Protein AF-A0A358C5H2-F1 (afdb_monomer)

pLDDT: mean 78.94, std 11.17, range [38.03, 95.69]

Sequence (199 aa):
MYPPLIETVPMDTVDSPLSRYRITLYLQPRVDGHVIVPTLRLPWYDAARGQPASVAIPGKALDVFDPRWRLARQVAAAGVAAVLLIAAGWMLRRMVRWRLARRRGRRAIRAATDTRELAHAVRRFSLTGQPEAPSLGAWQRRMQLETGRCVDEKLVAALEAQCYGQASSDDADTRAAWVLALSRARPTSINLKQRSVRS

Foldseek 3Di:
DDDWDKDWDDDPDPPDPDTDIDTDDDDDDPDWDKDKFQWDKDWDQDPVVRGIDIDTHHIDIDGDDDVVVVVVVVVVVVVVVVVVVVVVVVVVVLVVLLVVLLVVLLVQLVPQPDLVSNQQSLQCRDSVRDHGAPGLVSSQVRLCQFQVDGQDPVLSVVSVCVVVVNDDDDPVVSSVSVSVSSVVGDGDPPPVVPPPPDD

Solvent-accessible surface area (backbone atoms only — not comparable to full-atom values): 11984 Å² total; per-residue (Å²): 134,63,77,69,47,76,42,82,46,83,63,100,50,95,84,58,94,69,86,45,74,48,78,47,77,69,80,82,82,90,63,71,43,80,44,72,44,71,62,44,74,50,75,47,77,36,78,92,74,75,42,82,44,73,48,77,47,78,47,51,82,41,84,46,75,61,67,64,63,55,50,51,52,52,53,51,51,51,50,53,51,51,52,50,51,53,52,49,51,50,52,48,52,54,51,50,51,32,52,48,34,50,53,52,36,52,49,46,43,68,65,34,87,47,68,62,47,33,52,52,32,53,20,49,49,40,67,86,71,57,77,64,36,96,38,66,71,55,31,42,57,48,43,25,72,48,30,73,44,76,68,60,63,70,63,52,51,52,53,51,34,39,64,70,69,74,45,92,71,68,66,67,60,56,46,51,51,52,53,52,57,60,66,70,64,49,68,51,75,77,64,80,78,72,73,80,82,79,128

Structure (mmCIF, N/CA/C/O backbone):
data_AF-A0A358C5H2-F1
#
_entry.id   AF-A0A358C5H2-F1
#
loop_
_atom_site.group_PDB
_atom_site.id
_atom_site.type_symbol
_atom_site.label_atom_id
_atom_site.label_alt_id
_atom_site.label_comp_id
_atom_site.label_asym_id
_atom_site.label_entity_id
_atom_site.label_seq_id
_atom_site.pdbx_PDB_ins_code
_atom_site.Cartn_x
_atom_site.Cartn_y
_atom_site.Cartn_z
_atom_site.occupancy
_atom_site.B_iso_or_equiv
_atom_site.auth_seq_id
_atom_site.auth_comp_id
_atom_site.auth_asym_id
_atom_site.auth_atom_id
_atom_site.pdbx_PDB_model_num
ATOM 1 N N . MET A 1 1 ? 23.044 4.855 -47.763 1.00 57.28 1 MET A N 1
ATOM 2 C CA . MET A 1 1 ? 24.298 4.313 -47.201 1.00 57.28 1 MET A CA 1
ATOM 3 C C . MET A 1 1 ? 25.356 5.372 -47.438 1.00 57.28 1 MET A C 1
ATOM 5 O O . MET A 1 1 ? 25.462 5.825 -48.569 1.00 57.28 1 MET A O 1
ATOM 9 N N . TYR A 1 2 ? 26.015 5.861 -46.391 1.00 66.31 2 TYR A N 1
ATOM 10 C CA . TYR A 1 2 ? 27.073 6.861 -46.558 1.00 66.31 2 TYR A CA 1
ATOM 11 C C . TYR A 1 2 ? 28.342 6.173 -47.080 1.00 66.31 2 TYR A C 1
ATOM 13 O O . TYR A 1 2 ? 28.578 5.019 -46.706 1.00 66.31 2 TYR A O 1
ATOM 21 N N . PRO A 1 3 ? 29.131 6.827 -47.950 1.00 75.06 3 PRO A N 1
ATOM 22 C CA . PRO A 1 3 ? 30.380 6.250 -48.426 1.00 75.06 3 PRO A CA 1
ATOM 23 C C . PRO A 1 3 ? 31.339 5.999 -47.247 1.00 75.06 3 PRO A C 1
ATOM 25 O O . PRO A 1 3 ? 31.348 6.783 -46.292 1.00 75.06 3 PRO A O 1
ATOM 28 N N . PRO A 1 4 ? 32.123 4.906 -47.280 1.00 79.31 4 PRO A N 1
ATOM 29 C CA . PRO A 1 4 ? 33.157 4.657 -46.284 1.00 79.31 4 PRO A CA 1
ATOM 30 C C . PRO A 1 4 ? 34.225 5.750 -46.357 1.00 79.31 4 PRO A C 1
ATOM 32 O O . PRO A 1 4 ? 34.680 6.103 -47.444 1.00 79.31 4 PRO A O 1
ATOM 35 N N . LEU A 1 5 ? 34.658 6.251 -45.203 1.00 83.06 5 LEU A N 1
ATOM 36 C CA . LEU A 1 5 ? 35.828 7.122 -45.119 1.00 83.06 5 LEU A CA 1
ATOM 37 C C . LEU A 1 5 ? 37.069 6.248 -44.924 1.00 83.06 5 LEU A C 1
ATOM 39 O O . LEU A 1 5 ? 37.125 5.465 -43.975 1.00 83.06 5 LEU A O 1
ATOM 43 N N . ILE A 1 6 ? 38.040 6.372 -45.826 1.00 81.88 6 ILE A N 1
ATOM 44 C CA . ILE A 1 6 ? 39.305 5.634 -45.786 1.00 81.88 6 ILE A CA 1
ATOM 45 C C . ILE A 1 6 ? 40.428 6.643 -45.586 1.00 81.88 6 ILE A C 1
ATOM 47 O O . ILE A 1 6 ? 40.602 7.547 -46.398 1.00 81.88 6 ILE A O 1
ATOM 51 N N . GLU A 1 7 ? 41.197 6.471 -44.520 1.00 85.38 7 GLU A N 1
ATOM 52 C CA . GLU A 1 7 ? 42.320 7.343 -44.186 1.00 85.38 7 GLU A CA 1
ATOM 53 C C . GLU A 1 7 ? 43.587 6.514 -44.007 1.00 85.38 7 GLU A C 1
ATOM 55 O O . GLU A 1 7 ? 43.570 5.439 -43.402 1.00 85.38 7 GLU A O 1
ATOM 60 N N . THR A 1 8 ? 44.704 7.029 -44.507 1.00 83.31 8 THR A N 1
ATOM 61 C CA . THR A 1 8 ? 46.035 6.500 -44.210 1.00 83.31 8 THR A CA 1
ATOM 62 C C . THR A 1 8 ? 46.464 6.981 -42.832 1.00 83.31 8 THR A C 1
ATOM 64 O O . THR A 1 8 ? 46.518 8.184 -42.581 1.00 83.31 8 THR A O 1
ATOM 67 N N . VAL A 1 9 ? 46.778 6.049 -41.939 1.00 83.06 9 VAL A N 1
ATOM 68 C CA . VAL A 1 9 ? 47.305 6.355 -40.609 1.00 83.06 9 VAL A CA 1
ATOM 69 C C . VAL A 1 9 ? 48.827 6.225 -40.671 1.00 83.06 9 VAL A C 1
ATOM 71 O O . VAL A 1 9 ? 49.306 5.164 -41.081 1.00 83.06 9 VAL A O 1
ATOM 74 N N . PRO A 1 10 ? 49.594 7.258 -40.280 1.00 77.25 10 PRO A N 1
ATOM 75 C CA . PRO A 1 10 ? 51.047 7.157 -40.244 1.00 77.25 10 PRO A CA 1
ATOM 76 C C . PRO A 1 10 ? 51.470 6.030 -39.292 1.00 77.25 10 PRO A C 1
ATOM 78 O O . PRO A 1 10 ? 50.859 5.814 -38.243 1.00 77.25 10 PRO A O 1
ATOM 81 N N . MET A 1 11 ? 52.491 5.271 -39.686 1.00 73.00 11 MET A N 1
ATOM 82 C CA . MET A 1 11 ? 53.123 4.292 -38.805 1.00 73.00 11 MET A C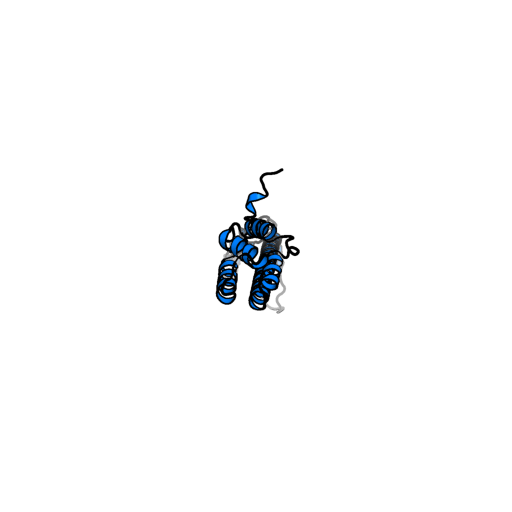A 1
ATOM 83 C C . MET A 1 11 ? 53.956 5.031 -37.753 1.00 73.00 11 MET A C 1
ATOM 85 O O . MET A 1 11 ? 54.572 6.048 -38.056 1.00 73.00 11 MET A O 1
ATOM 89 N N . ASP A 1 12 ? 54.020 4.492 -36.534 1.00 73.69 12 ASP A N 1
ATOM 90 C CA . ASP A 1 12 ? 54.846 5.049 -35.450 1.00 73.69 12 ASP A CA 1
ATOM 91 C C . ASP A 1 12 ? 56.361 4.978 -35.767 1.00 73.69 12 ASP A C 1
ATOM 93 O O . ASP A 1 12 ? 57.179 5.588 -35.085 1.00 73.69 12 ASP A O 1
ATOM 97 N N . THR A 1 13 ? 56.744 4.234 -36.811 1.00 67.12 13 THR A N 1
ATOM 98 C CA . THR A 1 13 ? 58.118 4.037 -37.298 1.00 67.12 13 THR A CA 1
ATOM 99 C C . THR A 1 13 ? 58.217 4.468 -38.762 1.00 67.12 13 THR A C 1
ATOM 101 O O . THR A 1 13 ? 57.456 3.981 -39.598 1.00 67.12 13 THR A O 1
ATOM 104 N N . VAL A 1 14 ? 59.164 5.362 -39.069 1.00 62.88 14 VAL A N 1
ATOM 105 C CA . VAL A 1 14 ? 59.321 6.010 -40.389 1.00 62.88 14 VAL A CA 1
ATOM 106 C C . VAL A 1 14 ? 59.714 5.019 -41.498 1.00 62.88 14 VAL A C 1
ATOM 108 O O . VAL A 1 14 ? 59.335 5.220 -42.647 1.00 62.88 14 VAL A O 1
ATOM 111 N N . ASP A 1 15 ? 60.363 3.905 -41.144 1.00 63.78 15 ASP A N 1
ATOM 112 C CA . ASP A 1 15 ? 60.913 2.930 -42.101 1.00 63.78 15 ASP A CA 1
ATOM 113 C C . ASP A 1 15 ? 60.096 1.627 -42.221 1.00 63.78 15 ASP A C 1
ATOM 115 O O . ASP A 1 15 ? 60.579 0.616 -42.732 1.00 63.78 15 ASP A O 1
ATOM 119 N N . SER A 1 16 ? 58.853 1.604 -41.729 1.00 60.00 16 SER A N 1
ATOM 120 C CA . SER A 1 16 ? 58.005 0.411 -41.839 1.00 60.00 16 SER A CA 1
ATOM 121 C C . SER A 1 16 ? 57.442 0.268 -43.263 1.00 60.00 16 SER A C 1
ATOM 123 O O . SER A 1 16 ? 56.739 1.169 -43.722 1.00 60.00 16 SER A O 1
ATOM 125 N N . PRO A 1 17 ? 57.636 -0.874 -43.955 1.00 68.00 17 PRO A N 1
ATOM 126 C CA . PRO A 1 17 ? 57.044 -1.120 -45.275 1.00 68.00 17 PRO A CA 1
ATOM 127 C C . PRO A 1 17 ? 55.525 -1.376 -45.215 1.00 68.00 17 PRO A C 1
ATOM 129 O O . PRO A 1 17 ? 54.893 -1.643 -46.237 1.00 68.00 17 PRO A O 1
ATOM 132 N N . LEU A 1 18 ? 54.925 -1.346 -44.021 1.00 71.25 18 LEU A N 1
ATOM 133 C CA . LEU A 1 18 ? 53.510 -1.622 -43.809 1.00 71.25 18 LEU A CA 1
ATOM 134 C C . LEU A 1 18 ? 52.681 -0.341 -43.921 1.00 71.25 18 LEU A C 1
ATOM 136 O O . LEU A 1 18 ? 52.957 0.663 -43.273 1.00 71.25 18 LEU A O 1
ATOM 140 N N . SER A 1 19 ? 51.600 -0.404 -44.696 1.00 72.06 19 SER A N 1
ATOM 141 C CA . SER A 1 19 ? 50.590 0.657 -44.745 1.00 72.06 19 SER A CA 1
ATOM 142 C C . SER A 1 19 ? 49.460 0.360 -43.761 1.00 72.06 19 SER A C 1
ATOM 144 O O . SER A 1 19 ? 48.923 -0.749 -43.736 1.00 72.06 19 SER A O 1
ATOM 146 N N . ARG A 1 20 ? 49.071 1.351 -42.953 1.00 79.06 20 ARG A N 1
ATOM 147 C CA . ARG A 1 20 ? 47.938 1.251 -42.024 1.00 79.06 20 ARG A CA 1
ATOM 148 C C . ARG A 1 20 ? 46.790 2.117 -42.532 1.00 79.06 20 ARG A C 1
ATOM 150 O O . ARG A 1 20 ? 46.953 3.316 -42.734 1.00 79.06 20 ARG A O 1
ATOM 157 N N . TYR A 1 21 ? 45.617 1.511 -42.693 1.00 79.44 21 TYR A N 1
ATOM 158 C CA . TYR A 1 21 ? 44.400 2.203 -43.120 1.00 79.44 21 TYR A CA 1
ATOM 159 C C . TYR A 1 21 ? 43.348 2.170 -42.012 1.00 79.44 21 TYR A C 1
ATOM 161 O O . TYR A 1 21 ? 43.113 1.126 -41.401 1.00 79.44 21 TYR A O 1
ATOM 169 N N . ARG A 1 22 ? 42.690 3.307 -41.772 1.00 81.94 22 ARG A N 1
ATOM 170 C CA . ARG A 1 22 ? 41.491 3.415 -40.937 1.00 81.94 22 ARG A CA 1
ATOM 171 C C . ARG A 1 22 ? 40.277 3.526 -41.846 1.00 81.94 22 ARG A C 1
ATOM 173 O O . ARG A 1 22 ? 40.178 4.463 -42.631 1.00 81.94 22 ARG A O 1
ATOM 180 N N . ILE A 1 23 ? 39.357 2.573 -41.724 1.00 79.62 23 ILE A N 1
ATOM 181 C CA . ILE A 1 23 ? 38.104 2.550 -42.484 1.00 79.62 23 ILE A CA 1
ATOM 182 C C . ILE A 1 23 ? 36.962 2.858 -41.520 1.00 79.62 23 ILE A C 1
ATOM 184 O O . ILE A 1 23 ? 36.699 2.085 -40.599 1.00 79.62 23 ILE A O 1
ATOM 188 N N . THR A 1 24 ? 36.283 3.982 -41.734 1.00 82.50 24 THR A N 1
ATOM 189 C CA . THR A 1 24 ? 35.133 4.408 -40.931 1.00 82.50 24 THR A CA 1
ATOM 190 C C . THR A 1 24 ? 33.849 4.212 -41.727 1.00 82.50 24 THR A C 1
ATOM 192 O O . THR A 1 24 ? 33.675 4.778 -42.807 1.00 82.50 24 THR A O 1
ATOM 195 N N . LEU A 1 25 ? 32.934 3.412 -41.178 1.00 78.62 25 LEU A N 1
ATOM 196 C CA . LEU A 1 25 ? 31.597 3.190 -41.725 1.00 78.62 25 LEU A CA 1
ATOM 197 C C . LEU A 1 25 ? 30.572 3.959 -40.897 1.00 78.62 25 LEU A C 1
ATOM 199 O O . LEU A 1 25 ? 30.413 3.702 -39.705 1.00 78.62 25 LEU A O 1
ATOM 203 N N . TYR A 1 26 ? 29.852 4.878 -41.534 1.00 76.31 26 TYR A N 1
ATOM 204 C CA . TYR A 1 26 ? 28.794 5.632 -40.871 1.00 76.31 26 TYR A CA 1
ATOM 205 C C . TYR A 1 26 ? 27.472 4.871 -40.940 1.00 76.31 26 TYR A C 1
ATOM 207 O O . TYR A 1 26 ? 26.922 4.627 -42.018 1.00 76.31 26 TYR A O 1
ATOM 215 N N . LEU A 1 27 ? 26.942 4.533 -39.767 1.00 73.44 27 LEU A N 1
ATOM 216 C CA . LEU A 1 27 ? 25.642 3.902 -39.602 1.00 73.44 27 LEU A CA 1
ATOM 217 C C . LEU A 1 27 ? 24.742 4.826 -38.777 1.00 73.44 27 LEU A C 1
ATOM 219 O O . LEU A 1 27 ? 25.083 5.182 -37.653 1.00 73.44 27 LEU A O 1
ATOM 223 N N . GLN A 1 28 ? 23.578 5.182 -39.323 1.00 73.25 28 GLN A N 1
ATOM 224 C CA . GLN A 1 28 ? 22.540 5.917 -38.601 1.00 73.25 28 GLN A CA 1
ATOM 225 C C . GLN A 1 28 ? 21.281 5.045 -38.517 1.00 73.25 28 GLN A C 1
ATOM 227 O O . GLN A 1 28 ? 20.414 5.123 -39.395 1.00 73.25 28 GLN A O 1
ATOM 232 N N . PRO A 1 29 ? 21.190 4.160 -37.512 1.00 69.56 29 PRO A N 1
ATOM 233 C CA . PRO A 1 29 ? 20.013 3.326 -37.337 1.00 69.56 29 PRO A CA 1
ATOM 234 C C . PRO A 1 29 ? 18.825 4.215 -36.946 1.00 69.56 29 PRO A C 1
ATOM 236 O O . PRO A 1 29 ? 18.924 5.044 -36.045 1.00 69.56 29 PRO A O 1
ATOM 239 N N . ARG A 1 30 ? 17.711 4.087 -37.674 1.00 68.88 30 ARG A N 1
ATOM 240 C CA . ARG A 1 30 ? 16.488 4.882 -37.449 1.00 68.88 30 ARG A CA 1
ATOM 241 C C . ARG A 1 30 ? 15.466 4.184 -36.553 1.00 68.88 30 ARG A C 1
ATOM 243 O O . ARG A 1 30 ? 14.496 4.812 -36.148 1.00 68.88 30 ARG A O 1
ATOM 250 N N . VAL A 1 31 ? 15.662 2.894 -36.297 1.00 66.81 31 VAL A N 1
ATOM 251 C CA . VAL A 1 31 ? 14.747 2.033 -35.548 1.00 66.81 31 VAL A CA 1
ATOM 252 C C . VAL A 1 31 ? 15.580 1.127 -34.649 1.00 66.81 31 VAL A C 1
ATOM 254 O O . VAL A 1 31 ? 16.686 0.733 -35.030 1.00 66.81 31 VAL A O 1
ATOM 257 N N . ASP A 1 32 ? 15.042 0.816 -33.474 1.00 67.69 32 ASP A N 1
ATOM 258 C CA . ASP A 1 32 ? 15.601 -0.175 -32.560 1.00 67.69 32 ASP A CA 1
ATOM 259 C C . ASP A 1 32 ? 15.692 -1.544 -33.233 1.00 67.69 32 ASP A C 1
ATOM 261 O O . ASP A 1 32 ? 14.781 -1.962 -33.953 1.00 67.69 32 ASP A O 1
ATOM 265 N N . GLY A 1 33 ? 16.783 -2.262 -32.977 1.00 72.06 33 GLY A N 1
ATOM 266 C CA . GLY A 1 33 ? 16.937 -3.618 -33.483 1.00 72.06 33 GLY A CA 1
ATOM 267 C C . GLY A 1 33 ? 18.376 -4.049 -33.707 1.00 72.06 33 GLY A C 1
ATOM 268 O O . GLY A 1 33 ? 19.340 -3.334 -33.421 1.00 72.06 33 GLY A O 1
ATOM 269 N N . HIS A 1 34 ? 18.495 -5.261 -34.236 1.00 76.56 34 HIS A N 1
ATOM 270 C CA . HIS A 1 34 ? 19.769 -5.858 -34.597 1.00 76.56 34 HIS A CA 1
ATOM 271 C C . HIS A 1 34 ? 20.225 -5.302 -35.940 1.00 76.56 34 HIS A C 1
ATOM 273 O O . HIS A 1 34 ? 19.599 -5.549 -36.973 1.00 76.56 34 HIS A O 1
ATOM 279 N N . VAL A 1 35 ? 21.335 -4.569 -35.936 1.00 77.88 35 VAL A N 1
ATOM 280 C CA . VAL A 1 35 ? 21.988 -4.148 -37.171 1.00 77.88 35 VAL A CA 1
ATOM 281 C C . VAL A 1 35 ? 23.156 -5.072 -37.450 1.00 77.88 35 VAL A C 1
ATOM 283 O O . VAL A 1 35 ? 24.106 -5.166 -36.675 1.00 77.88 35 VAL A O 1
ATOM 286 N N . ILE A 1 36 ? 23.092 -5.750 -38.590 1.00 76.44 36 ILE A N 1
ATOM 287 C CA . ILE A 1 36 ? 24.180 -6.591 -39.071 1.00 76.44 36 ILE A CA 1
ATOM 288 C C . ILE A 1 36 ? 25.128 -5.699 -39.868 1.00 76.44 36 ILE A C 1
ATOM 290 O O . ILE A 1 36 ? 24.776 -5.202 -40.939 1.00 76.44 36 ILE A O 1
ATOM 294 N N . VAL A 1 37 ? 26.339 -5.497 -39.351 1.00 78.88 37 VAL A N 1
ATOM 295 C CA . VAL A 1 37 ? 27.422 -4.914 -40.145 1.00 78.88 37 VAL A CA 1
ATOM 296 C C . VAL A 1 37 ? 27.832 -5.966 -41.175 1.00 78.88 37 VAL A C 1
ATOM 298 O O . VAL A 1 37 ? 28.159 -7.085 -40.773 1.00 78.88 37 VAL A O 1
ATOM 301 N N . PRO A 1 38 ? 27.792 -5.666 -42.485 1.00 77.56 38 PRO A N 1
ATOM 302 C CA . PRO A 1 38 ? 28.137 -6.646 -43.503 1.00 77.56 38 PRO A CA 1
ATOM 303 C C . PRO A 1 38 ? 29.617 -7.025 -43.413 1.00 77.56 38 PRO A C 1
ATOM 305 O O . PRO A 1 38 ? 30.462 -6.222 -43.018 1.00 77.56 38 PRO A O 1
ATOM 308 N N . THR A 1 39 ? 29.931 -8.255 -43.816 1.00 83.62 39 THR A N 1
ATOM 309 C CA . THR A 1 39 ? 31.317 -8.715 -43.969 1.00 83.62 39 THR A CA 1
ATOM 310 C C . THR A 1 39 ? 32.018 -7.857 -45.018 1.00 83.62 39 THR A C 1
ATOM 312 O O . THR A 1 39 ? 31.559 -7.775 -46.159 1.00 83.62 39 THR A O 1
ATOM 315 N N . LEU A 1 40 ? 33.129 -7.224 -44.645 1.00 81.19 40 LEU A N 1
ATOM 316 C CA . LEU A 1 40 ? 33.904 -6.377 -45.548 1.00 81.19 40 LEU A CA 1
ATOM 317 C C . LEU A 1 40 ? 34.928 -7.226 -46.287 1.00 81.19 40 LEU A C 1
ATOM 319 O O . LEU A 1 40 ? 35.642 -8.018 -45.677 1.00 81.19 40 LEU A O 1
ATOM 323 N N . ARG A 1 41 ? 35.023 -7.044 -47.602 1.00 82.56 41 ARG A N 1
ATOM 324 C CA . ARG A 1 41 ? 36.074 -7.648 -48.421 1.00 82.56 41 ARG A CA 1
ATOM 325 C C . ARG A 1 41 ? 37.015 -6.552 -48.881 1.00 82.56 41 ARG A C 1
ATOM 327 O O . ARG A 1 41 ? 36.579 -5.610 -49.536 1.00 82.56 41 ARG A O 1
ATOM 334 N N . LEU A 1 42 ? 38.286 -6.686 -48.526 1.00 82.25 42 LEU A N 1
ATOM 335 C CA . LEU A 1 42 ? 39.339 -5.747 -48.892 1.00 82.25 42 LEU A CA 1
ATOM 336 C C . LEU A 1 42 ? 40.228 -6.407 -49.949 1.00 82.25 42 LEU A C 1
ATOM 338 O O . LEU A 1 42 ? 41.051 -7.258 -49.594 1.00 82.25 42 LEU A O 1
ATOM 342 N N . PRO A 1 43 ? 40.027 -6.095 -51.242 1.00 84.19 43 PRO A N 1
ATOM 343 C CA . PRO A 1 43 ? 40.918 -6.556 -52.293 1.00 84.19 43 PRO A CA 1
ATOM 344 C C . PRO A 1 43 ? 42.229 -5.763 -52.255 1.00 84.19 43 PRO A C 1
ATOM 346 O O . PRO A 1 43 ? 42.223 -4.550 -52.054 1.00 84.19 43 PRO A O 1
ATOM 349 N N . TRP A 1 44 ? 43.348 -6.445 -52.468 1.00 81.06 44 TRP A N 1
ATOM 350 C CA . TRP A 1 44 ? 44.667 -5.834 -52.617 1.00 81.06 44 TRP A CA 1
ATOM 351 C C . TRP A 1 44 ? 45.491 -6.623 -53.638 1.00 81.06 44 TRP A C 1
ATOM 353 O O . TRP A 1 44 ? 45.212 -7.790 -53.910 1.00 81.06 44 TRP A O 1
ATOM 363 N N . TYR A 1 45 ? 46.482 -5.982 -54.251 1.00 80.19 45 TYR A N 1
ATOM 364 C CA . TYR A 1 45 ? 47.349 -6.642 -55.224 1.00 80.19 45 TYR A CA 1
ATOM 365 C C . TYR A 1 45 ? 48.584 -7.221 -54.531 1.00 80.19 45 TYR A C 1
ATOM 367 O O . TYR A 1 45 ? 49.371 -6.469 -53.954 1.00 80.19 45 TYR A O 1
ATOM 375 N N . ASP A 1 46 ? 48.759 -8.542 -54.594 1.00 82.31 46 ASP A N 1
ATOM 376 C CA . ASP A 1 46 ? 49.926 -9.225 -54.039 1.00 82.31 46 ASP A CA 1
ATOM 377 C C . ASP A 1 46 ? 51.068 -9.215 -55.057 1.00 82.31 46 ASP A C 1
ATOM 379 O O . ASP A 1 46 ? 51.107 -10.017 -55.992 1.00 82.31 46 ASP A O 1
ATOM 383 N N . ALA A 1 47 ? 52.012 -8.291 -54.867 1.00 79.69 47 ALA A N 1
ATOM 384 C CA . ALA A 1 47 ? 53.171 -8.142 -55.741 1.00 79.69 47 ALA A CA 1
ATOM 385 C C . ALA A 1 47 ? 54.126 -9.349 -55.697 1.00 79.69 47 ALA A C 1
ATOM 387 O O . ALA A 1 47 ? 54.808 -9.604 -56.686 1.00 79.69 47 ALA A O 1
ATOM 388 N N . ALA A 1 48 ? 54.158 -10.116 -54.600 1.00 82.38 48 ALA A N 1
ATOM 389 C CA . ALA A 1 48 ? 55.011 -11.301 -54.487 1.00 82.38 48 ALA A CA 1
ATOM 390 C C . ALA A 1 48 ? 54.443 -12.491 -55.273 1.00 82.38 48 ALA A C 1
ATOM 392 O O . ALA A 1 48 ? 55.194 -13.333 -55.763 1.00 82.38 48 ALA A O 1
ATOM 393 N N . ARG A 1 49 ? 53.113 -12.558 -55.400 1.00 82.38 49 ARG A N 1
ATOM 394 C CA . ARG A 1 49 ? 52.404 -13.623 -56.127 1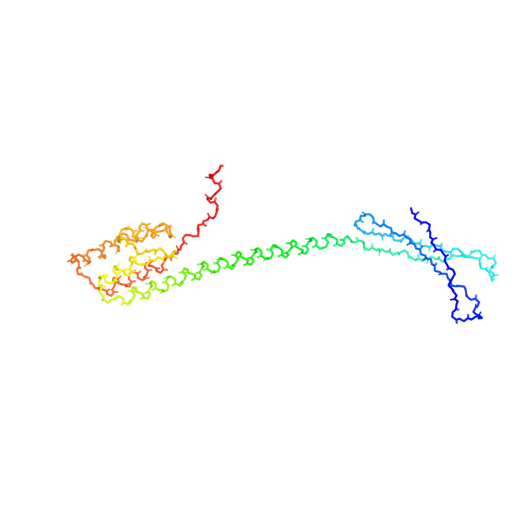.00 82.38 49 ARG A CA 1
ATOM 395 C C . ARG A 1 49 ? 51.904 -13.201 -57.509 1.00 82.38 49 ARG A C 1
ATOM 397 O O . ARG A 1 49 ? 51.410 -14.046 -58.248 1.00 82.38 49 ARG A O 1
ATOM 404 N N . GLY A 1 50 ? 52.022 -11.919 -57.856 1.00 86.69 50 GLY A N 1
ATOM 405 C CA . GLY A 1 50 ? 51.576 -11.355 -59.132 1.00 86.69 50 GLY A CA 1
ATOM 406 C C . GLY A 1 50 ? 50.064 -11.457 -59.361 1.00 86.69 50 GLY A C 1
ATOM 407 O O . GLY A 1 50 ? 49.626 -11.552 -60.505 1.00 86.69 50 GLY A O 1
ATOM 408 N N . GLN A 1 51 ? 49.263 -11.516 -58.293 1.00 89.31 51 GLN A N 1
ATOM 409 C CA . GLN A 1 51 ? 47.826 -11.799 -58.371 1.00 89.31 51 GLN A CA 1
ATOM 410 C C . GLN A 1 51 ? 47.015 -10.948 -57.383 1.00 89.31 51 GLN A C 1
ATOM 412 O O . GLN A 1 51 ? 47.525 -10.560 -56.329 1.00 89.31 51 GLN A O 1
ATOM 417 N N . PRO A 1 52 ? 45.734 -10.662 -57.682 1.00 85.94 52 PRO A N 1
ATOM 418 C CA . PRO A 1 52 ? 44.840 -10.029 -56.724 1.00 85.94 52 PRO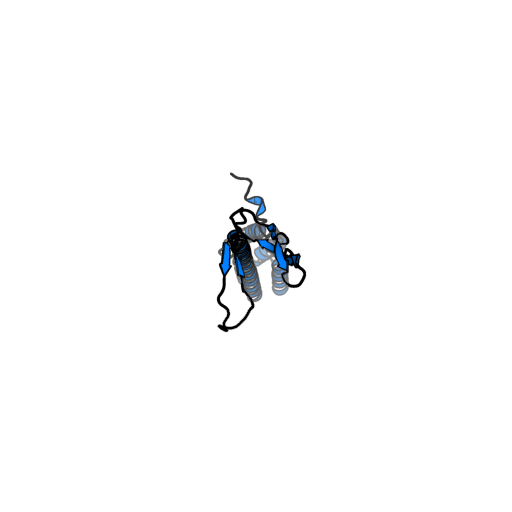 A CA 1
ATOM 419 C C . PRO A 1 52 ? 44.517 -10.993 -55.576 1.00 85.94 52 PRO A C 1
ATOM 421 O O . PRO A 1 52 ? 44.045 -12.110 -55.788 1.00 85.94 52 PRO A O 1
ATOM 424 N N . ALA A 1 53 ? 44.730 -10.535 -54.349 1.00 85.38 53 ALA A N 1
ATOM 425 C CA . ALA A 1 53 ? 44.347 -11.218 -53.123 1.00 85.38 53 ALA A CA 1
ATOM 426 C C . ALA A 1 53 ? 43.214 -10.449 -52.424 1.00 85.38 53 ALA A C 1
ATOM 428 O O . ALA A 1 53 ? 42.953 -9.278 -52.701 1.00 85.38 53 ALA A O 1
ATOM 429 N N . SER A 1 54 ? 42.501 -11.101 -51.505 1.00 84.38 54 SER A N 1
ATOM 430 C CA . SER A 1 54 ? 41.458 -10.432 -50.722 1.00 84.38 54 SER A CA 1
ATOM 431 C C . SER A 1 54 ? 41.415 -10.950 -49.295 1.00 84.38 54 SER A C 1
ATOM 433 O O . SER A 1 54 ? 41.619 -12.141 -49.062 1.00 84.38 54 SER A O 1
ATOM 435 N N . VAL A 1 55 ? 41.119 -10.059 -48.350 1.00 84.94 55 VAL A N 1
ATOM 436 C CA . VAL A 1 55 ? 40.877 -10.411 -46.946 1.00 84.94 55 VAL A CA 1
ATOM 437 C C . VAL A 1 55 ? 39.421 -10.113 -46.606 1.00 84.94 55 VAL A C 1
ATOM 439 O O . VAL A 1 55 ? 38.905 -9.043 -46.935 1.00 84.94 55 VAL A O 1
ATOM 442 N N . ALA A 1 56 ? 38.755 -11.068 -45.955 1.00 84.69 56 ALA A N 1
ATOM 443 C CA . ALA A 1 56 ? 37.399 -10.902 -45.450 1.00 84.69 56 ALA A CA 1
ATOM 444 C C . ALA A 1 56 ? 37.436 -10.557 -43.956 1.00 84.69 56 ALA A C 1
ATOM 446 O O . ALA A 1 56 ? 37.927 -11.340 -43.145 1.00 84.69 56 ALA A O 1
ATOM 447 N N . ILE A 1 57 ? 36.896 -9.396 -43.594 1.00 82.56 57 ILE A N 1
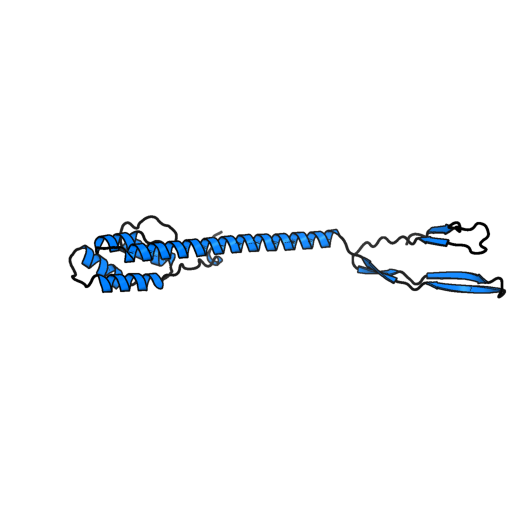ATOM 448 C CA . ILE A 1 57 ? 36.669 -8.999 -42.205 1.00 82.56 57 ILE A CA 1
ATOM 449 C C . ILE A 1 57 ? 35.230 -9.389 -41.860 1.00 82.56 57 ILE A C 1
ATOM 451 O O . ILE A 1 57 ? 34.305 -8.836 -42.469 1.00 82.56 57 ILE A O 1
ATOM 455 N N . PRO A 1 58 ? 35.017 -10.338 -40.930 1.00 82.62 58 PRO A N 1
ATOM 456 C CA . PRO A 1 58 ? 33.687 -10.834 -40.618 1.00 82.62 58 PRO A CA 1
ATOM 457 C C . PRO A 1 58 ? 32.797 -9.702 -40.110 1.00 82.62 58 PRO A C 1
ATOM 459 O O . PRO A 1 58 ? 33.203 -8.882 -39.284 1.00 82.62 58 PRO A O 1
ATOM 462 N N . GLY A 1 59 ? 31.569 -9.679 -40.620 1.00 81.25 59 GLY A N 1
ATOM 463 C CA . GLY A 1 59 ? 30.528 -8.797 -40.121 1.00 81.25 59 GLY A CA 1
ATOM 464 C C . GLY A 1 59 ? 30.239 -9.041 -38.638 1.00 81.25 59 GLY A C 1
ATOM 465 O O . GLY A 1 59 ? 30.442 -10.142 -38.123 1.00 81.25 59 GLY A O 1
ATOM 466 N N . LYS A 1 60 ? 29.739 -8.017 -37.945 1.00 82.38 60 LYS A N 1
ATOM 467 C CA . LYS A 1 60 ? 29.362 -8.094 -36.529 1.00 82.38 60 LYS A CA 1
ATOM 468 C C . LYS A 1 60 ? 27.923 -7.628 -36.345 1.00 82.38 60 LYS A C 1
ATOM 470 O O . LYS A 1 60 ? 27.512 -6.633 -36.939 1.00 82.38 60 LYS A O 1
ATOM 475 N N . ALA A 1 61 ? 27.171 -8.335 -35.507 1.00 80.75 61 ALA A N 1
ATOM 476 C CA . ALA A 1 61 ? 25.865 -7.878 -35.056 1.00 80.75 61 ALA A CA 1
ATOM 477 C C . ALA A 1 61 ? 26.036 -6.792 -33.984 1.00 80.75 61 ALA A C 1
ATOM 479 O O . ALA A 1 61 ? 26.799 -6.963 -33.028 1.00 80.75 61 ALA A O 1
ATOM 480 N N . LEU A 1 62 ? 25.348 -5.670 -34.170 1.00 80.44 62 LEU A N 1
ATOM 481 C CA . LEU A 1 62 ? 25.265 -4.575 -33.216 1.00 80.44 62 LEU A CA 1
ATOM 482 C C . LEU A 1 62 ? 23.822 -4.435 -32.748 1.00 80.44 62 LEU A C 1
ATOM 484 O O . LEU A 1 62 ? 22.905 -4.360 -33.567 1.00 80.44 62 LEU A O 1
ATOM 488 N N . ASP A 1 63 ? 23.644 -4.344 -31.437 1.00 80.88 63 ASP A N 1
ATOM 489 C CA . ASP A 1 63 ? 22.344 -4.059 -30.851 1.00 80.88 63 ASP A CA 1
ATOM 490 C C . ASP A 1 63 ? 22.183 -2.552 -30.699 1.00 80.88 63 ASP A C 1
ATOM 492 O O . ASP A 1 63 ? 22.946 -1.892 -29.986 1.00 80.88 63 ASP A O 1
ATOM 496 N N . VAL A 1 64 ? 21.192 -2.003 -31.397 1.00 79.94 64 VAL A N 1
ATOM 497 C CA . VAL A 1 64 ? 20.846 -0.587 -31.323 1.00 79.94 64 VAL A CA 1
ATOM 498 C C . VAL A 1 64 ? 19.621 -0.433 -30.435 1.00 79.94 64 VAL A C 1
ATOM 500 O O . VAL A 1 64 ? 18.592 -1.068 -30.667 1.00 79.94 64 VAL A O 1
ATOM 503 N N . PHE A 1 65 ? 19.735 0.445 -29.440 1.00 74.88 65 PHE A N 1
ATOM 504 C CA . PHE A 1 65 ? 18.657 0.760 -28.511 1.00 74.88 65 PHE A CA 1
ATOM 505 C C . PHE A 1 65 ? 18.435 2.269 -28.430 1.00 74.88 65 PHE A C 1
ATOM 507 O O . PHE A 1 65 ? 19.397 3.025 -28.273 1.00 74.88 65 PHE A O 1
ATOM 514 N N . ASP A 1 66 ? 17.175 2.701 -28.422 1.00 79.06 66 ASP A N 1
ATOM 515 C CA . ASP A 1 66 ? 16.798 4.078 -28.135 1.00 79.06 66 ASP A CA 1
ATOM 516 C C . ASP A 1 66 ? 16.938 4.360 -26.621 1.00 79.06 66 ASP A C 1
ATOM 518 O O . ASP A 1 66 ? 16.210 3.790 -25.788 1.00 79.06 66 ASP A O 1
ATOM 522 N N . PRO A 1 67 ? 17.856 5.260 -26.212 1.00 78.19 67 PRO A N 1
ATOM 523 C CA . PRO A 1 67 ? 18.047 5.601 -24.805 1.00 78.19 67 PRO A CA 1
ATOM 524 C C . PRO A 1 67 ? 16.795 6.224 -24.170 1.00 78.19 67 PRO A C 1
ATOM 526 O O . PRO A 1 67 ? 16.589 6.088 -22.960 1.00 78.19 67 PRO A O 1
ATOM 529 N N . ARG A 1 68 ? 15.922 6.862 -24.962 1.00 82.19 68 ARG A N 1
ATOM 530 C CA . ARG A 1 68 ? 14.702 7.521 -24.472 1.00 82.19 68 ARG A CA 1
ATOM 531 C C . ARG A 1 68 ? 13.690 6.503 -23.966 1.00 82.19 68 ARG A C 1
ATOM 533 O O . ARG A 1 68 ? 13.110 6.693 -22.899 1.00 82.19 68 ARG A O 1
ATOM 540 N N . TRP A 1 69 ? 13.541 5.383 -24.669 1.00 80.75 69 TRP A N 1
ATOM 541 C CA . TRP A 1 69 ? 12.649 4.298 -24.256 1.00 80.75 69 TRP A CA 1
ATOM 542 C C . TRP A 1 69 ? 13.142 3.562 -23.012 1.00 80.75 69 TRP A C 1
ATOM 544 O O . TRP A 1 69 ? 12.342 3.078 -22.204 1.00 80.75 69 TRP A O 1
ATOM 554 N N . ARG A 1 70 ? 14.461 3.469 -22.826 1.00 81.56 70 ARG A N 1
ATOM 555 C CA . ARG A 1 70 ? 15.036 2.921 -21.592 1.00 81.56 70 ARG A CA 1
ATOM 556 C C . ARG A 1 70 ? 14.743 3.831 -20.399 1.00 81.56 70 ARG A C 1
ATOM 558 O O . ARG A 1 70 ? 14.295 3.336 -19.366 1.00 81.56 70 ARG A O 1
ATOM 565 N N . LEU A 1 71 ? 14.929 5.140 -20.565 1.00 84.38 71 LEU A N 1
ATOM 566 C CA . LEU A 1 71 ? 14.633 6.128 -19.529 1.00 84.38 71 LEU A CA 1
ATOM 567 C C . LEU A 1 71 ? 13.135 6.158 -19.191 1.00 84.38 71 LEU A C 1
ATOM 569 O O . LEU A 1 71 ? 12.769 6.089 -18.021 1.00 84.38 71 LEU A O 1
ATOM 573 N N . ALA A 1 72 ? 12.263 6.169 -20.204 1.00 86.62 72 ALA A N 1
ATOM 574 C CA . ALA A 1 72 ? 10.813 6.169 -20.016 1.00 86.62 72 ALA A CA 1
ATOM 575 C C . ALA A 1 72 ? 10.332 4.955 -19.204 1.00 86.62 72 ALA A C 1
ATOM 577 O O . ALA A 1 72 ? 9.540 5.107 -18.275 1.00 86.62 72 ALA A O 1
ATOM 578 N N . ARG A 1 73 ? 10.863 3.756 -19.489 1.00 87.62 73 ARG A N 1
ATOM 579 C CA . ARG A 1 73 ? 10.551 2.540 -18.717 1.00 87.62 73 ARG A CA 1
ATOM 580 C C . ARG A 1 73 ? 11.004 2.632 -17.262 1.00 87.62 73 ARG A C 1
ATOM 582 O O . ARG A 1 73 ? 10.264 2.215 -16.376 1.00 87.62 73 ARG A O 1
ATOM 589 N N . GLN A 1 74 ? 12.189 3.183 -17.004 1.00 88.69 74 GLN A N 1
ATOM 590 C CA . GLN A 1 74 ? 12.695 3.357 -15.638 1.00 88.69 74 GLN A CA 1
ATOM 591 C C . GLN A 1 74 ? 11.850 4.353 -14.842 1.00 88.69 74 GLN A C 1
ATOM 593 O O . GLN A 1 74 ? 11.478 4.067 -13.706 1.00 88.69 74 GLN A O 1
ATOM 598 N N . VAL A 1 75 ? 11.493 5.485 -15.452 1.00 92.19 75 VAL A N 1
ATOM 599 C CA . VAL A 1 75 ? 10.632 6.496 -14.824 1.00 92.19 75 VAL A CA 1
ATOM 600 C C . VAL A 1 75 ? 9.239 5.927 -14.554 1.00 92.19 75 VAL A C 1
ATOM 602 O O . VAL A 1 75 ? 8.717 6.092 -13.453 1.00 92.19 75 VAL A O 1
ATOM 605 N N . ALA A 1 76 ? 8.660 5.197 -15.510 1.00 92.94 76 ALA A N 1
ATOM 606 C CA . ALA A 1 76 ? 7.370 4.539 -15.324 1.00 92.94 76 ALA A CA 1
ATOM 607 C C . ALA A 1 76 ? 7.410 3.525 -14.168 1.00 92.94 76 ALA A C 1
ATOM 609 O O . ALA A 1 76 ? 6.544 3.551 -13.295 1.00 92.94 76 ALA A O 1
ATOM 610 N N . ALA A 1 77 ? 8.441 2.677 -14.113 1.00 92.19 77 ALA A N 1
ATOM 611 C CA . ALA A 1 77 ? 8.611 1.700 -13.039 1.00 92.19 77 ALA A CA 1
ATOM 612 C C . ALA A 1 77 ? 8.779 2.369 -11.664 1.00 92.19 77 ALA A C 1
ATOM 614 O O . ALA A 1 77 ? 8.135 1.961 -10.696 1.00 92.19 77 ALA A O 1
ATOM 615 N N . ALA A 1 78 ? 9.590 3.428 -11.581 1.00 93.19 78 ALA A N 1
ATOM 616 C CA . ALA A 1 78 ? 9.770 4.204 -10.357 1.00 93.19 78 ALA A CA 1
ATOM 617 C C . ALA A 1 78 ? 8.461 4.872 -9.907 1.00 93.19 78 ALA A C 1
ATOM 619 O O . ALA A 1 78 ? 8.127 4.842 -8.722 1.00 93.19 78 ALA A O 1
ATOM 620 N N . GLY A 1 79 ? 7.683 5.410 -10.850 1.00 94.62 79 GLY A N 1
ATOM 621 C CA . GLY A 1 79 ? 6.366 5.984 -10.581 1.00 94.62 79 GLY A CA 1
ATOM 622 C C . GLY A 1 79 ? 5.394 4.957 -9.999 1.00 94.62 79 GLY A C 1
ATOM 623 O O . GLY A 1 79 ? 4.778 5.207 -8.963 1.00 94.62 79 GLY A O 1
ATOM 624 N N . VAL A 1 80 ? 5.305 3.768 -10.605 1.00 94.94 80 VAL A N 1
ATOM 625 C CA . VAL A 1 80 ? 4.463 2.672 -10.093 1.00 94.94 80 VAL A CA 1
ATOM 626 C C . VAL A 1 80 ? 4.903 2.253 -8.688 1.00 94.94 80 VAL A C 1
ATOM 628 O O . VAL A 1 80 ? 4.062 2.119 -7.797 1.00 94.94 80 VAL A O 1
ATOM 631 N N . ALA A 1 81 ? 6.208 2.104 -8.455 1.00 94.56 81 ALA A N 1
ATOM 632 C CA . ALA A 1 81 ? 6.739 1.760 -7.139 1.00 94.56 81 ALA A CA 1
ATOM 633 C C . ALA A 1 81 ? 6.391 2.820 -6.079 1.00 94.56 81 ALA A C 1
ATOM 635 O O . ALA A 1 81 ? 5.944 2.475 -4.983 1.00 94.56 81 ALA A O 1
ATOM 636 N N . ALA A 1 82 ? 6.519 4.107 -6.410 1.00 95.00 82 ALA A N 1
ATOM 637 C CA . ALA A 1 82 ? 6.164 5.200 -5.511 1.00 95.00 82 ALA A CA 1
ATOM 638 C C . ALA A 1 82 ? 4.670 5.185 -5.147 1.00 95.00 82 ALA A C 1
ATOM 640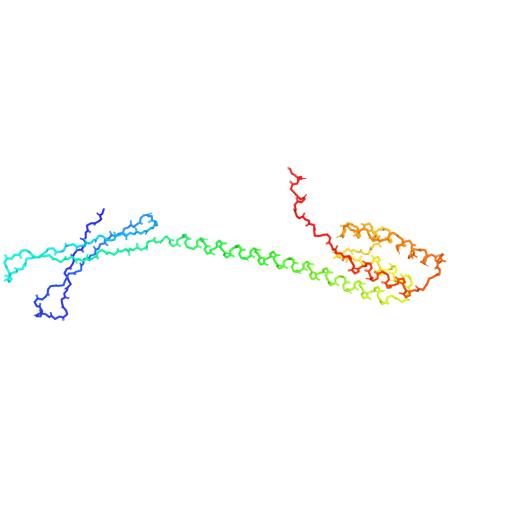 O O . ALA A 1 82 ? 4.318 5.288 -3.971 1.00 95.00 82 ALA A O 1
ATOM 641 N N . VAL A 1 83 ? 3.786 4.982 -6.130 1.00 95.69 83 VAL A N 1
ATOM 642 C CA . VAL A 1 83 ? 2.335 4.878 -5.894 1.00 95.69 83 VAL A CA 1
ATOM 643 C C . VAL A 1 83 ? 2.006 3.691 -4.986 1.00 95.69 83 VAL A C 1
ATOM 645 O O . VAL A 1 83 ? 1.222 3.837 -4.045 1.00 95.69 83 VAL A O 1
ATOM 648 N N . LEU A 1 84 ? 2.636 2.533 -5.209 1.00 95.50 84 LEU A N 1
ATOM 649 C CA . LEU A 1 84 ? 2.453 1.353 -4.360 1.00 95.50 84 LEU A CA 1
ATOM 650 C C . LEU A 1 84 ? 2.914 1.603 -2.920 1.00 95.50 84 LEU A C 1
ATOM 652 O O . LEU A 1 84 ? 2.211 1.221 -1.984 1.00 95.50 84 LEU A O 1
ATOM 656 N N . LEU A 1 85 ? 4.043 2.287 -2.723 1.00 95.50 85 LEU A N 1
ATOM 657 C CA . LEU A 1 85 ? 4.536 2.646 -1.391 1.00 95.50 85 LEU A CA 1
ATOM 658 C C . LEU A 1 85 ? 3.595 3.617 -0.670 1.00 95.50 85 LEU A C 1
ATOM 660 O O . LEU A 1 85 ? 3.315 3.431 0.515 1.00 95.50 85 LEU A O 1
ATOM 664 N N . ILE A 1 86 ? 3.055 4.613 -1.376 1.00 94.00 86 ILE A N 1
ATOM 665 C CA . ILE A 1 86 ? 2.065 5.544 -0.817 1.00 94.00 86 ILE A CA 1
ATOM 666 C C . ILE A 1 86 ? 0.798 4.786 -0.403 1.00 94.00 86 ILE A C 1
ATOM 668 O O . ILE A 1 86 ? 0.309 4.959 0.719 1.00 94.00 86 ILE A O 1
ATOM 672 N N . ALA A 1 87 ? 0.290 3.903 -1.267 1.00 92.25 87 ALA A N 1
ATOM 673 C CA . ALA A 1 87 ? -0.887 3.089 -0.979 1.00 92.25 87 ALA A CA 1
ATOM 674 C C . ALA A 1 87 ? -0.658 2.152 0.221 1.00 92.25 87 ALA A C 1
ATOM 676 O O . ALA A 1 87 ? -1.493 2.088 1.130 1.00 92.25 87 ALA A O 1
ATOM 677 N N . ALA A 1 88 ? 0.496 1.480 0.274 1.00 92.62 88 ALA A N 1
ATOM 678 C CA . ALA A 1 88 ? 0.884 0.612 1.381 1.00 92.62 88 ALA A CA 1
ATOM 679 C C . ALA A 1 88 ? 1.021 1.395 2.695 1.00 92.62 88 ALA A C 1
ATOM 681 O O . ALA A 1 88 ? 0.484 0.980 3.724 1.00 92.62 88 ALA A O 1
ATOM 682 N N . GLY A 1 89 ? 1.666 2.565 2.663 1.00 92.62 89 GLY A N 1
ATOM 683 C CA . GLY A 1 89 ? 1.803 3.452 3.816 1.00 92.62 89 GLY A CA 1
ATOM 684 C C . GLY A 1 89 ? 0.451 3.937 4.342 1.00 92.62 89 GLY A C 1
ATOM 685 O O . GLY A 1 89 ? 0.207 3.921 5.552 1.00 92.62 89 GLY A O 1
ATOM 686 N N . TRP A 1 90 ? -0.469 4.303 3.447 1.00 90.25 90 TRP A N 1
ATOM 687 C CA . TRP A 1 90 ? -1.832 4.682 3.817 1.00 90.25 90 TRP A CA 1
ATOM 688 C C . TRP A 1 90 ? -2.602 3.516 4.448 1.00 90.25 90 TRP A C 1
ATOM 690 O O . TRP A 1 90 ? -3.213 3.672 5.510 1.00 90.25 90 TRP A O 1
ATOM 700 N N . MET A 1 91 ? -2.525 2.327 3.846 1.00 86.75 91 MET A N 1
ATOM 701 C CA . MET A 1 91 ? -3.170 1.117 4.356 1.00 86.75 91 MET A CA 1
ATOM 702 C C . MET A 1 91 ? -2.616 0.714 5.729 1.00 86.75 91 MET A C 1
ATOM 704 O O . MET A 1 91 ? -3.388 0.392 6.636 1.00 86.75 91 MET A O 1
ATOM 708 N N . LEU A 1 92 ? -1.300 0.819 5.924 1.00 87.94 92 LEU A N 1
ATOM 709 C CA . LEU A 1 92 ? -0.642 0.556 7.200 1.00 87.94 92 LEU A CA 1
ATOM 710 C C . LEU A 1 92 ? -1.077 1.559 8.272 1.00 87.94 92 LEU A C 1
ATOM 712 O O . LEU A 1 92 ? -1.504 1.145 9.351 1.00 87.94 92 LEU A O 1
ATOM 716 N N . ARG A 1 93 ? -1.045 2.868 7.980 1.00 86.19 93 ARG A N 1
ATOM 717 C CA . ARG A 1 93 ? -1.526 3.914 8.905 1.00 86.19 93 ARG A CA 1
ATOM 718 C C . ARG A 1 93 ? -2.973 3.666 9.315 1.00 86.19 93 ARG A C 1
ATOM 720 O O . ARG A 1 93 ? -3.303 3.734 10.500 1.00 86.19 93 ARG A O 1
ATOM 727 N N . ARG A 1 94 ? -3.826 3.323 8.348 1.00 82.62 94 ARG A N 1
ATOM 728 C CA . ARG A 1 94 ? -5.232 2.981 8.570 1.00 82.62 94 ARG A CA 1
ATOM 729 C C . ARG A 1 94 ? -5.366 1.771 9.503 1.00 82.62 94 ARG A C 1
ATOM 731 O O . ARG A 1 94 ? -6.063 1.866 10.511 1.00 82.62 94 ARG A O 1
ATOM 738 N N . MET A 1 95 ? -4.631 0.686 9.250 1.00 83.31 95 MET A N 1
ATOM 739 C CA . MET A 1 95 ? -4.612 -0.498 10.120 1.00 83.31 95 MET A CA 1
ATOM 740 C C . MET A 1 95 ? -4.116 -0.194 11.537 1.00 83.31 95 MET A C 1
ATOM 742 O O . MET A 1 95 ? -4.733 -0.631 12.512 1.00 83.31 95 MET A O 1
ATOM 746 N N . VAL A 1 96 ? -3.014 0.546 11.669 1.00 85.94 96 VAL A N 1
ATOM 747 C CA . VAL A 1 96 ? -2.434 0.908 12.969 1.00 85.94 96 VAL A CA 1
ATOM 748 C C . VAL A 1 96 ? -3.410 1.762 13.770 1.00 85.94 96 VAL A C 1
ATOM 750 O O . VAL A 1 96 ? -3.646 1.464 14.943 1.00 85.94 96 VAL A O 1
ATOM 753 N N . ARG A 1 97 ? -4.047 2.758 13.141 1.00 85.00 97 ARG A N 1
ATOM 754 C CA . ARG A 1 97 ? -5.036 3.630 13.792 1.00 85.00 97 ARG A CA 1
ATOM 755 C C . ARG A 1 97 ? -6.173 2.820 14.411 1.00 85.00 97 ARG A C 1
ATOM 757 O O . ARG A 1 97 ? -6.505 3.014 15.578 1.00 85.00 97 ARG A O 1
ATOM 764 N N . TRP A 1 98 ? -6.706 1.852 13.673 1.00 82.56 98 TRP A N 1
ATOM 765 C CA . TRP A 1 98 ? -7.792 0.995 14.152 1.00 82.56 98 TRP A CA 1
ATOM 766 C C . TRP A 1 98 ? -7.353 0.027 15.246 1.00 82.56 98 TRP A C 1
ATOM 768 O O . TRP A 1 98 ? -8.069 -0.174 16.226 1.00 82.56 98 TRP A O 1
ATOM 778 N N . ARG A 1 99 ? -6.156 -0.560 15.117 1.00 82.75 99 ARG A N 1
ATOM 779 C CA . ARG A 1 99 ? -5.588 -1.434 16.155 1.00 82.75 99 ARG A CA 1
ATOM 780 C C . ARG A 1 99 ? -5.367 -0.670 17.458 1.00 82.75 99 ARG A C 1
ATOM 782 O O . ARG A 1 99 ? -5.661 -1.206 18.526 1.00 82.75 99 ARG A O 1
ATOM 789 N N . LEU A 1 100 ? -4.887 0.570 17.380 1.00 84.88 100 LEU A N 1
ATOM 790 C CA . LEU A 1 100 ? -4.710 1.444 18.538 1.00 84.88 100 LEU A CA 1
ATOM 791 C C . LEU A 1 100 ? -6.049 1.830 19.164 1.00 84.88 100 LEU A C 1
ATOM 793 O O . LEU A 1 100 ? -6.201 1.664 20.373 1.00 84.88 100 LEU A O 1
ATOM 797 N N . ALA A 1 101 ? -7.025 2.269 18.365 1.00 84.31 101 ALA A N 1
ATOM 798 C CA . ALA A 1 101 ? -8.372 2.583 18.844 1.00 84.31 101 ALA A CA 1
ATOM 799 C C . ALA A 1 101 ? -8.997 1.383 19.573 1.00 84.31 101 ALA A C 1
ATOM 801 O O . ALA A 1 101 ? -9.473 1.501 20.701 1.00 84.31 101 ALA A O 1
ATOM 802 N N . ARG A 1 102 ? -8.859 0.186 18.995 1.00 83.31 102 ARG A N 1
ATOM 803 C CA . ARG A 1 102 ? -9.330 -1.062 19.596 1.00 83.31 102 ARG A CA 1
ATOM 804 C C . ARG A 1 102 ? -8.609 -1.416 20.899 1.00 83.31 102 ARG A C 1
ATOM 806 O O . ARG A 1 102 ? -9.250 -1.862 21.847 1.00 83.31 102 ARG A O 1
ATOM 813 N N . ARG A 1 103 ? -7.286 -1.226 20.980 1.00 83.38 103 ARG A N 1
ATOM 814 C CA . ARG A 1 103 ? -6.518 -1.445 22.221 1.00 83.38 103 ARG A CA 1
ATOM 815 C C . ARG A 1 103 ? -6.922 -0.456 23.316 1.00 83.38 103 ARG A C 1
ATOM 817 O O . ARG A 1 103 ? -7.132 -0.886 24.445 1.00 83.38 103 ARG A O 1
ATOM 824 N N . ARG A 1 104 ? -7.051 0.834 22.986 1.00 84.12 104 ARG A N 1
ATOM 825 C CA . ARG A 1 104 ? -7.469 1.888 23.928 1.00 84.12 104 ARG A CA 1
ATOM 826 C C . ARG A 1 104 ? -8.879 1.638 24.449 1.00 84.12 104 ARG A C 1
ATOM 828 O O . ARG A 1 104 ? -9.077 1.622 25.654 1.00 84.12 104 ARG A O 1
ATOM 835 N N . GLY A 1 105 ? -9.807 1.324 23.553 1.00 82.44 105 GLY A N 1
ATOM 836 C CA . GLY A 1 105 ? -11.175 0.964 23.896 1.00 82.44 105 GLY A CA 1
ATOM 837 C C . GLY A 1 105 ? -11.287 -0.228 24.841 1.00 82.44 105 GLY A C 1
ATOM 838 O O . GLY A 1 105 ? -11.946 -0.149 25.869 1.00 82.44 105 GLY A O 1
ATOM 839 N N . ARG A 1 106 ? -10.563 -1.318 24.551 1.00 82.38 106 ARG A N 1
ATOM 840 C CA . ARG A 1 106 ? -10.521 -2.491 25.441 1.00 82.38 106 ARG A CA 1
ATOM 841 C C . ARG A 1 106 ? -9.932 -2.172 26.811 1.00 82.38 106 ARG A C 1
ATOM 843 O O . ARG A 1 106 ? -10.373 -2.749 27.794 1.00 82.38 106 ARG A O 1
ATOM 850 N N . ARG A 1 107 ? -8.917 -1.304 26.880 1.00 84.19 107 ARG A N 1
ATOM 851 C CA . ARG A 1 107 ? -8.342 -0.867 28.159 1.00 84.19 107 ARG A CA 1
ATOM 852 C C . ARG A 1 107 ? -9.342 -0.032 28.955 1.00 84.19 107 ARG A C 1
ATOM 854 O O . ARG A 1 107 ? -9.514 -0.320 30.126 1.00 84.19 107 ARG A O 1
ATOM 861 N N . ALA A 1 108 ? -10.037 0.908 28.312 1.00 84.75 108 ALA A N 1
ATOM 862 C CA . ALA A 1 108 ? -11.064 1.726 28.959 1.00 84.75 108 ALA A CA 1
ATOM 863 C C . ALA A 1 108 ? -12.214 0.872 29.521 1.00 84.75 108 ALA A C 1
ATOM 865 O O . ALA A 1 108 ? -12.592 1.039 30.668 1.00 84.75 108 ALA A O 1
ATOM 866 N N . ILE A 1 109 ? -12.694 -0.110 28.753 1.00 84.44 109 ILE A N 1
ATOM 867 C CA . ILE A 1 109 ? -13.765 -1.025 29.183 1.00 84.44 109 ILE A CA 1
ATOM 868 C C . ILE A 1 109 ? -13.313 -1.954 30.317 1.00 84.44 109 ILE A C 1
ATOM 870 O O . ILE A 1 109 ? -14.097 -2.287 31.194 1.00 84.44 109 ILE A O 1
ATOM 874 N N . ARG A 1 110 ? -12.041 -2.373 30.327 1.00 81.62 110 ARG A N 1
ATOM 875 C CA . ARG A 1 110 ? -11.486 -3.168 31.435 1.00 81.62 110 ARG A CA 1
ATOM 876 C C . ARG A 1 110 ? -11.309 -2.356 32.715 1.00 81.62 110 ARG A C 1
ATOM 878 O O . ARG A 1 110 ? -11.469 -2.926 33.788 1.00 81.62 110 ARG A O 1
ATOM 885 N N . ALA A 1 111 ? -10.942 -1.084 32.572 1.00 84.56 111 ALA A N 1
ATOM 886 C CA . ALA A 1 111 ? -10.665 -0.169 33.672 1.00 84.56 111 ALA A CA 1
ATOM 887 C C . ALA A 1 111 ? -11.926 0.453 34.289 1.00 84.56 111 ALA A C 1
ATOM 889 O O . ALA A 1 111 ? -11.812 1.058 35.344 1.00 84.56 111 ALA A O 1
ATOM 890 N N . ALA A 1 112 ? -13.093 0.316 33.651 1.00 82.88 112 ALA A N 1
ATOM 891 C CA . ALA A 1 112 ? -14.360 0.752 34.224 1.00 82.88 112 ALA A CA 1
ATOM 892 C C . ALA A 1 112 ? -14.621 0.013 35.542 1.00 82.88 112 ALA A C 1
ATOM 894 O O . ALA A 1 112 ? -14.555 -1.217 35.587 1.00 82.88 112 ALA A O 1
ATOM 895 N N . THR A 1 113 ? -14.885 0.770 36.598 1.00 77.50 113 THR A N 1
ATOM 896 C CA . THR A 1 113 ? -15.098 0.258 37.955 1.00 77.50 113 THR A CA 1
ATOM 897 C C . THR A 1 113 ? -16.580 0.016 38.214 1.00 77.50 113 THR A C 1
ATOM 899 O O . THR A 1 113 ? -16.914 -0.957 38.876 1.00 77.50 113 THR A O 1
ATOM 902 N N . ASP A 1 114 ? -17.442 0.849 37.624 1.00 81.81 114 ASP A N 1
ATOM 903 C CA . ASP A 1 114 ? -18.900 0.824 37.784 1.00 81.81 114 ASP A CA 1
ATOM 904 C C . ASP A 1 114 ? -19.627 0.660 36.430 1.00 81.81 114 ASP A C 1
ATOM 906 O O . ASP A 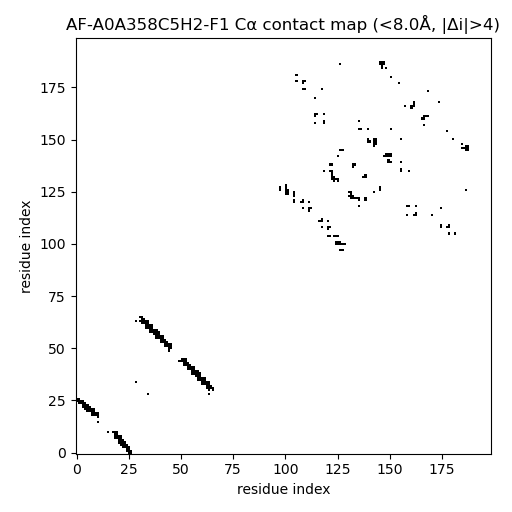1 114 ? -19.095 0.982 35.360 1.00 81.81 114 ASP A O 1
ATOM 910 N N . THR A 1 115 ? -20.875 0.199 36.473 1.00 80.25 115 THR A N 1
ATOM 911 C CA . THR A 1 115 ? -21.790 0.020 35.328 1.00 80.25 115 THR A CA 1
ATOM 912 C C . THR A 1 115 ? -21.957 1.299 34.496 1.00 80.25 115 THR A C 1
ATOM 914 O O . THR A 1 115 ? -21.951 1.257 33.261 1.00 80.25 115 THR A O 1
ATOM 917 N N . ARG A 1 116 ? -22.008 2.470 35.145 1.00 82.06 116 ARG A N 1
ATOM 918 C CA . ARG A 1 116 ? -22.073 3.779 34.467 1.00 82.06 116 ARG A CA 1
ATOM 919 C C . ARG A 1 116 ? -20.776 4.129 33.737 1.00 82.06 116 ARG A C 1
ATOM 921 O O . ARG A 1 116 ? -20.817 4.634 32.612 1.00 82.06 116 ARG A O 1
ATOM 928 N N . GLU A 1 117 ? -19.626 3.825 34.338 1.00 84.19 117 GLU A N 1
ATOM 929 C CA . GLU A 1 117 ? -18.321 3.995 33.686 1.00 84.19 117 GLU A CA 1
ATOM 930 C C . GLU A 1 117 ? -18.172 3.044 32.497 1.00 84.19 117 GLU A C 1
ATOM 932 O O . GLU A 1 117 ? -17.623 3.427 31.459 1.00 84.19 117 GLU A O 1
ATOM 937 N N . LEU A 1 118 ? -18.717 1.829 32.609 1.00 84.00 118 LEU A N 1
ATOM 938 C CA . LEU A 1 118 ? -18.753 0.855 31.525 1.00 84.00 118 LEU A CA 1
ATOM 939 C C . LEU A 1 118 ? -19.592 1.376 30.349 1.00 84.00 118 LEU A C 1
ATOM 941 O O . LEU A 1 118 ? -19.113 1.370 29.213 1.00 84.00 118 LEU A O 1
ATOM 945 N N . ALA A 1 119 ? -20.790 1.910 30.603 1.00 84.75 119 ALA A N 1
ATOM 946 C CA . ALA A 1 119 ? -21.634 2.512 29.570 1.00 84.75 119 ALA A CA 1
ATOM 947 C C . ALA A 1 119 ? -20.973 3.713 28.881 1.00 84.75 119 ALA A C 1
ATOM 949 O O . ALA A 1 119 ? -21.003 3.819 27.651 1.00 84.75 119 ALA A O 1
ATOM 950 N N . HIS A 1 120 ? -20.306 4.581 29.641 1.00 86.56 120 HIS A N 1
ATOM 951 C CA . HIS A 1 120 ? -19.539 5.693 29.082 1.00 86.56 120 HIS A CA 1
ATOM 952 C C . HIS A 1 120 ? -18.349 5.200 28.234 1.00 86.56 120 HIS A C 1
ATOM 954 O O . HIS A 1 120 ? -18.125 5.663 27.110 1.00 86.56 120 HIS A O 1
ATOM 960 N N . ALA A 1 121 ? -17.601 4.200 28.715 1.00 86.62 121 ALA A N 1
ATOM 961 C CA . ALA A 1 121 ? -16.487 3.602 27.979 1.00 86.62 121 ALA A CA 1
ATOM 962 C C . ALA A 1 121 ? -16.939 2.949 26.661 1.00 86.62 121 ALA A C 1
ATOM 964 O O . ALA A 1 121 ? -16.246 3.073 25.644 1.00 86.62 121 ALA A O 1
ATOM 965 N N . VAL A 1 122 ? -18.110 2.304 26.656 1.00 85.75 122 VAL A N 1
ATOM 966 C CA . VAL A 1 122 ? -18.737 1.748 25.449 1.00 85.75 122 VAL A CA 1
ATOM 967 C C . VAL A 1 122 ? -19.139 2.871 24.493 1.00 85.75 122 VAL A C 1
ATOM 969 O O . VAL A 1 122 ? -18.704 2.857 23.345 1.00 85.75 122 VAL A O 1
ATOM 972 N N . ARG A 1 123 ? -19.858 3.908 24.943 1.00 87.69 123 ARG A N 1
ATOM 973 C CA . ARG A 1 123 ? -20.278 5.044 24.090 1.00 87.69 123 ARG A CA 1
ATOM 974 C C . ARG A 1 123 ? -19.105 5.784 23.440 1.00 87.69 123 ARG A C 1
ATOM 976 O O . ARG A 1 123 ? -19.200 6.216 22.281 1.00 87.69 123 ARG A O 1
ATOM 983 N N . ARG A 1 124 ? -17.980 5.892 24.151 1.00 87.38 124 ARG A N 1
ATOM 984 C CA . ARG A 1 124 ? -16.736 6.507 23.661 1.00 87.38 124 ARG A CA 1
ATOM 985 C C . ARG A 1 124 ? -15.956 5.611 22.690 1.00 87.38 124 ARG A C 1
ATOM 987 O O . ARG A 1 124 ? -15.094 6.098 21.959 1.00 87.38 124 ARG A O 1
ATOM 994 N N . PHE A 1 125 ? -16.245 4.310 22.636 1.00 85.31 125 PHE A N 1
ATOM 995 C CA . PHE A 1 125 ? -15.582 3.387 21.721 1.00 85.31 125 PHE A CA 1
ATOM 996 C C . PHE A 1 125 ? -15.945 3.680 20.256 1.00 85.31 125 PHE A C 1
ATOM 998 O O . PHE A 1 125 ? -17.110 3.612 19.862 1.00 85.31 125 PHE A O 1
ATOM 1005 N N . SER A 1 126 ? -14.935 3.946 19.424 1.00 82.94 126 SER A N 1
ATOM 1006 C CA . SER A 1 126 ? -15.064 4.040 17.964 1.00 82.94 126 SER A CA 1
ATOM 1007 C C . SER A 1 126 ? -13.809 3.489 17.293 1.00 82.94 126 SER A C 1
ATOM 1009 O O . SER A 1 126 ? -12.689 3.727 17.754 1.00 82.94 126 SER A O 1
ATOM 1011 N N . LEU A 1 127 ? -13.981 2.772 16.179 1.00 78.50 127 LEU A N 1
ATOM 1012 C CA . LEU A 1 127 ? -12.865 2.298 15.359 1.00 78.50 127 LEU A CA 1
ATOM 1013 C C . LEU A 1 127 ? -12.380 3.374 14.384 1.00 78.50 127 LEU A C 1
ATOM 1015 O O . LEU A 1 127 ? -11.220 3.351 13.971 1.00 78.50 127 LEU A O 1
ATOM 1019 N N . THR A 1 128 ? -13.243 4.326 14.025 1.00 76.25 128 THR A N 1
ATOM 1020 C CA . THR A 1 128 ? -12.934 5.386 13.054 1.00 76.25 128 THR A CA 1
ATOM 1021 C C . THR A 1 128 ? -12.556 6.727 13.692 1.00 76.25 128 THR A C 1
ATOM 1023 O O . THR A 1 128 ? -12.082 7.620 12.983 1.00 76.25 128 THR A O 1
ATOM 1026 N N . GLY A 1 129 ? -12.629 6.831 15.023 1.00 76.31 129 GLY A N 1
ATOM 1027 C CA . GLY A 1 129 ? -12.270 8.032 15.784 1.00 76.31 129 GLY A CA 1
ATOM 1028 C C . GLY A 1 129 ? -13.399 9.058 15.865 1.00 76.31 129 GLY A C 1
ATOM 1029 O O . GLY A 1 129 ? -13.122 10.248 15.945 1.00 76.31 129 GLY A O 1
ATOM 1030 N N . GLN A 1 130 ? -14.648 8.599 15.799 1.00 80.50 130 GLN A N 1
ATOM 1031 C CA . GLN A 1 130 ? -15.832 9.434 15.992 1.00 80.50 130 GLN A CA 1
ATOM 1032 C C . GLN A 1 130 ? -15.930 9.921 17.448 1.00 80.50 130 GLN A C 1
ATOM 1034 O O . GLN A 1 130 ? -15.423 9.239 18.348 1.00 80.50 130 GLN A O 1
ATOM 1039 N N . PRO A 1 131 ? -16.592 11.069 17.691 1.00 83.75 131 PRO A N 1
ATOM 1040 C CA . PRO A 1 131 ? -16.873 11.552 19.039 1.00 83.75 131 PRO A CA 1
ATOM 1041 C C . PRO A 1 131 ? -17.766 10.569 19.807 1.00 83.75 131 PRO A C 1
ATOM 1043 O O . PRO A 1 131 ? -18.318 9.623 19.243 1.00 83.75 131 PRO A O 1
ATOM 1046 N N . GLU A 1 132 ? -17.897 10.765 21.113 1.00 87.38 132 GLU A N 1
ATOM 1047 C CA . GLU A 1 132 ? -18.734 9.916 21.959 1.00 87.38 132 GLU A CA 1
ATOM 1048 C C . GLU A 1 132 ? -20.189 9.872 21.467 1.00 87.38 132 GLU A C 1
ATOM 1050 O O . GLU A 1 132 ? -20.757 10.882 21.059 1.00 87.38 132 GLU A O 1
ATOM 1055 N N . ALA A 1 133 ? -20.789 8.680 21.462 1.00 88.00 133 ALA A N 1
ATOM 1056 C CA . ALA A 1 133 ? -22.183 8.535 21.062 1.00 88.00 133 ALA A CA 1
ATOM 1057 C C . ALA A 1 133 ? -23.122 9.122 22.134 1.00 88.00 133 ALA A C 1
ATOM 1059 O O . ALA A 1 133 ? -22.854 8.944 23.322 1.00 88.00 133 ALA A O 1
ATOM 1060 N N . PRO A 1 134 ? -24.249 9.753 21.760 1.00 86.56 134 PRO A N 1
ATOM 1061 C CA . PRO A 1 134 ? -25.202 10.325 22.718 1.00 86.56 134 PRO A CA 1
ATOM 1062 C C . PRO A 1 134 ? -25.973 9.262 23.519 1.00 86.56 134 PRO A C 1
ATOM 1064 O O . PRO A 1 134 ? -26.426 9.534 24.624 1.00 86.56 134 PRO A O 1
ATOM 1067 N N . SER A 1 135 ? -26.093 8.041 22.993 1.00 87.75 135 SER A N 1
ATOM 1068 C CA . SER A 1 135 ? -26.728 6.903 23.665 1.00 87.75 135 SER A CA 1
ATOM 1069 C C . SER A 1 135 ? -26.104 5.577 23.227 1.00 87.75 135 SER A C 1
ATOM 1071 O O . SER A 1 135 ? -25.374 5.524 22.228 1.00 87.75 135 SER A O 1
ATOM 1073 N N . LEU A 1 136 ? -26.397 4.497 23.957 1.00 85.69 136 LEU A N 1
ATOM 1074 C CA . LEU A 1 136 ? -25.948 3.146 23.611 1.00 85.69 136 LEU A CA 1
ATOM 1075 C C . LEU A 1 136 ? -26.596 2.649 22.305 1.00 85.69 136 LEU A C 1
ATOM 1077 O O . LEU A 1 136 ? -25.892 2.133 21.438 1.00 85.69 136 LEU A O 1
ATOM 1081 N N . GLY A 1 137 ? -27.879 2.938 22.068 1.00 85.75 137 GLY A N 1
ATOM 1082 C CA . GLY A 1 137 ? -28.518 2.678 20.769 1.00 85.75 137 GLY A CA 1
ATOM 1083 C C . GLY A 1 137 ? -27.924 3.482 19.595 1.00 85.75 137 GLY A C 1
ATOM 1084 O O . GLY A 1 137 ? -27.801 2.978 18.474 1.00 85.75 137 GLY A O 1
ATOM 1085 N N . ALA A 1 138 ? -27.496 4.734 19.814 1.00 86.38 138 ALA A N 1
ATOM 1086 C CA . ALA A 1 138 ? -26.777 5.507 18.790 1.00 86.38 138 ALA A CA 1
ATOM 1087 C C . ALA A 1 138 ? -25.383 4.920 18.512 1.00 86.38 138 ALA A C 1
ATOM 1089 O O . ALA A 1 138 ? -24.948 4.845 17.359 1.00 86.38 138 ALA A O 1
ATOM 1090 N N . TRP A 1 139 ? -24.703 4.458 19.562 1.00 90.00 139 TRP A N 1
ATOM 1091 C CA . TRP A 1 139 ? -23.435 3.748 19.452 1.00 90.00 139 TRP A CA 1
ATOM 1092 C C . TRP A 1 139 ? -23.569 2.442 18.656 1.00 90.00 139 TRP A C 1
ATOM 1094 O O . TRP A 1 139 ? -22.751 2.182 17.774 1.00 90.00 139 TRP A O 1
ATOM 1104 N N . GLN A 1 140 ? -24.613 1.652 18.911 1.00 87.44 140 GLN A N 1
ATOM 1105 C CA . GLN A 1 140 ? -24.855 0.376 18.237 1.00 87.44 140 GLN A CA 1
ATOM 1106 C C . GLN A 1 140 ? -25.064 0.561 16.729 1.00 87.44 140 GLN A C 1
ATOM 1108 O O . GLN A 1 140 ? -24.383 -0.087 15.931 1.00 87.44 140 GLN A O 1
ATOM 1113 N N . ARG A 1 141 ? -25.928 1.506 16.328 1.00 85.44 141 ARG A N 1
ATOM 1114 C CA . ARG A 1 141 ? -26.134 1.858 14.910 1.00 85.44 141 ARG A CA 1
ATOM 1115 C C . ARG A 1 141 ? -24.833 2.305 14.245 1.00 85.44 141 ARG A C 1
ATOM 1117 O O . ARG A 1 141 ? -24.519 1.884 13.133 1.00 85.44 141 ARG A O 1
ATOM 1124 N N . ARG A 1 142 ? -24.024 3.108 14.944 1.00 86.25 142 ARG A N 1
ATOM 1125 C CA . ARG A 1 142 ? -22.697 3.509 14.456 1.00 86.25 142 ARG A CA 1
ATOM 1126 C C . ARG A 1 142 ? -21.769 2.309 14.276 1.00 86.25 142 ARG A C 1
ATOM 1128 O O . ARG A 1 142 ? -21.113 2.202 13.245 1.00 86.25 142 ARG A O 1
ATOM 1135 N N . MET A 1 143 ? -21.702 1.406 15.250 1.00 83.62 143 MET A N 1
ATOM 1136 C CA . MET A 1 143 ? -20.867 0.206 15.163 1.00 83.62 143 MET A CA 1
ATOM 1137 C C . MET A 1 143 ? -21.297 -0.715 14.022 1.00 83.62 143 MET A C 1
ATOM 1139 O O . MET A 1 143 ? -20.432 -1.282 13.353 1.00 83.62 143 MET A O 1
ATOM 1143 N N . GLN A 1 144 ? -22.598 -0.811 13.746 1.00 84.44 144 GLN A N 1
ATOM 1144 C CA . GLN A 1 144 ? -23.123 -1.537 12.593 1.00 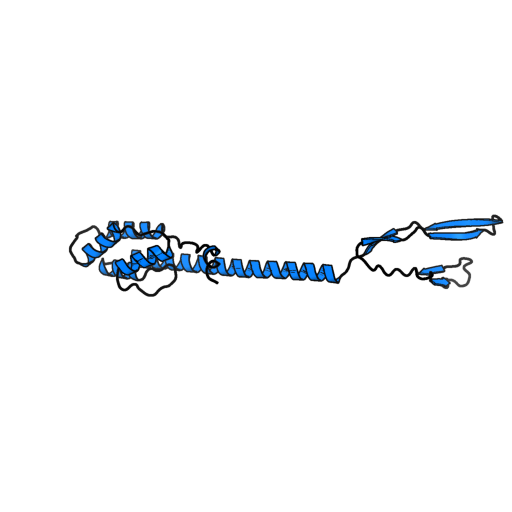84.44 144 GLN A CA 1
ATOM 1145 C C . GLN A 1 144 ? -22.640 -0.927 11.271 1.00 84.44 144 GLN A C 1
ATOM 1147 O O . GLN A 1 144 ? -22.185 -1.660 10.397 1.00 84.44 144 GLN A O 1
ATOM 1152 N N . LEU A 1 145 ? -22.645 0.402 11.145 1.00 82.56 145 LEU A N 1
ATOM 1153 C CA . LEU A 1 145 ? -22.099 1.093 9.971 1.00 82.56 145 LEU A CA 1
ATOM 1154 C C . LEU A 1 145 ? -20.573 0.927 9.849 1.00 82.56 145 LEU A C 1
ATOM 1156 O O . LEU A 1 145 ? -20.059 0.720 8.751 1.00 82.56 145 LEU A O 1
ATOM 1160 N N . GLU A 1 146 ? -19.833 0.987 10.962 1.00 82.12 146 GLU A N 1
ATOM 1161 C CA . GLU A 1 146 ? -18.367 0.865 10.962 1.00 82.12 146 GLU A CA 1
ATOM 1162 C C . GLU A 1 146 ? -17.877 -0.569 10.690 1.00 82.12 146 GLU A C 1
ATOM 1164 O O . GLU A 1 146 ? -16.832 -0.752 10.060 1.00 82.12 146 GLU A O 1
ATOM 1169 N N . THR A 1 147 ? -18.589 -1.587 11.183 1.00 78.69 147 THR A N 1
ATOM 1170 C CA . THR A 1 147 ? -18.135 -2.995 11.177 1.00 78.69 147 THR A CA 1
ATOM 1171 C C . THR A 1 147 ? -18.966 -3.937 10.316 1.00 78.69 147 THR A C 1
ATOM 1173 O O . THR A 1 147 ? -18.576 -5.091 10.130 1.00 78.69 147 THR A O 1
ATOM 1176 N N . GLY A 1 148 ? -20.109 -3.476 9.800 1.00 72.44 148 GLY A N 1
ATOM 1177 C CA . GLY A 1 148 ? -21.033 -4.299 9.019 1.00 72.44 148 GLY A CA 1
ATOM 1178 C C . GLY A 1 148 ? -21.688 -5.413 9.838 1.00 72.44 148 GLY A C 1
ATOM 1179 O O . GLY A 1 148 ? -22.340 -6.285 9.272 1.00 72.44 148 GLY A O 1
ATOM 1180 N N . ARG A 1 149 ? -21.498 -5.420 11.164 1.00 72.50 149 ARG A N 1
ATOM 1181 C CA . ARG A 1 149 ? -22.072 -6.388 12.099 1.00 72.50 149 ARG A CA 1
ATOM 1182 C C . ARG A 1 149 ? -22.779 -5.647 13.219 1.00 72.50 149 ARG A C 1
ATOM 1184 O O . ARG A 1 149 ? -22.234 -4.693 13.772 1.00 72.50 149 ARG A O 1
ATOM 1191 N N . CYS A 1 150 ? -23.975 -6.110 13.561 1.00 63.41 150 CYS A N 1
ATOM 1192 C CA . CYS A 1 150 ? -24.656 -5.639 14.754 1.00 63.41 150 CYS A CA 1
ATOM 1193 C C . CYS A 1 150 ? -23.948 -6.228 15.981 1.00 63.41 150 CYS A C 1
ATOM 1195 O O . CYS A 1 150 ? -23.656 -7.427 16.018 1.00 63.41 150 CYS A O 1
ATOM 1197 N N . VAL A 1 151 ? -23.621 -5.384 16.959 1.00 72.88 151 VAL A N 1
ATOM 1198 C CA . VAL A 1 151 ? -23.323 -5.871 18.312 1.00 72.88 151 VAL A CA 1
ATOM 1199 C C . VAL A 1 151 ? -24.640 -6.396 18.881 1.00 72.88 151 VAL A C 1
ATOM 1201 O O . VAL A 1 151 ? -25.681 -5.808 18.602 1.00 72.88 151 VAL A O 1
ATOM 1204 N N . ASP A 1 152 ? -24.593 -7.514 19.604 1.00 79.75 152 ASP A N 1
ATOM 1205 C CA . ASP A 1 152 ? -25.786 -8.208 20.099 1.00 79.75 152 ASP A CA 1
ATOM 1206 C C . ASP A 1 152 ? -26.706 -7.248 20.876 1.00 79.75 152 ASP A C 1
ATOM 1208 O O . ASP A 1 152 ? -26.297 -6.666 21.883 1.00 79.75 152 ASP A O 1
ATOM 1212 N N . GLU A 1 153 ? -27.938 -7.077 20.389 1.00 80.50 153 GLU A N 1
ATOM 1213 C CA . GLU A 1 153 ? -28.961 -6.201 20.977 1.00 80.50 153 GLU A CA 1
ATOM 1214 C C . GLU A 1 153 ? -29.229 -6.549 22.438 1.00 80.50 153 GLU A C 1
ATOM 1216 O O . GLU A 1 153 ? -29.402 -5.658 23.267 1.00 80.50 153 GLU A O 1
ATOM 1221 N N . LYS A 1 154 ? -29.170 -7.840 22.784 1.00 80.31 154 LYS A N 1
ATOM 1222 C CA . LYS A 1 154 ? -29.385 -8.317 24.155 1.00 80.31 154 LYS A CA 1
ATOM 1223 C C . LYS A 1 154 ? -28.327 -7.791 25.117 1.00 80.31 154 LYS A C 1
ATOM 1225 O O . LYS A 1 154 ? -28.618 -7.509 26.273 1.00 80.31 154 LYS A O 1
ATOM 1230 N N . LEU A 1 155 ? -27.100 -7.641 24.627 1.00 82.50 155 LEU A N 1
ATOM 1231 C CA . LEU A 1 155 ? -25.952 -7.204 25.410 1.00 82.50 155 LEU A CA 1
ATOM 1232 C C . LEU A 1 155 ? -25.981 -5.679 25.628 1.00 82.50 155 LEU A C 1
ATOM 1234 O O . LEU A 1 155 ? -25.578 -5.198 26.686 1.00 82.50 155 LEU A O 1
ATOM 1238 N N . VAL A 1 156 ? -26.534 -4.932 24.665 1.00 83.88 156 VAL A N 1
ATOM 1239 C CA . VAL A 1 156 ? -26.846 -3.499 24.805 1.00 83.88 156 VAL A CA 1
ATOM 1240 C C . VAL A 1 156 ? -28.007 -3.285 25.783 1.00 83.88 156 VAL A C 1
ATOM 1242 O O . VAL A 1 156 ? -27.869 -2.497 26.715 1.00 83.88 156 VAL A O 1
ATOM 1245 N N . ALA A 1 157 ? -29.105 -4.030 25.624 1.00 82.88 157 ALA A N 1
ATOM 1246 C CA . ALA A 1 157 ? -30.287 -3.935 26.482 1.00 82.88 157 ALA A CA 1
ATOM 1247 C C . ALA A 1 157 ? -29.989 -4.316 27.943 1.00 82.88 157 ALA A C 1
ATOM 1249 O O . ALA A 1 157 ? -30.467 -3.655 28.861 1.00 82.88 157 ALA A O 1
ATOM 1250 N N . ALA A 1 158 ? -29.152 -5.334 28.173 1.00 82.62 158 ALA A N 1
ATOM 1251 C CA . ALA A 1 158 ? -28.713 -5.714 29.516 1.00 82.62 158 ALA A CA 1
ATOM 1252 C C . ALA A 1 158 ? -27.911 -4.596 30.204 1.00 82.62 158 ALA A C 1
ATOM 1254 O O . ALA A 1 158 ? -28.121 -4.324 31.385 1.00 82.62 158 ALA A O 1
ATOM 1255 N N . LEU A 1 159 ? -27.032 -3.912 29.461 1.00 82.81 159 LEU A N 1
ATOM 1256 C CA . LEU A 1 159 ? -26.258 -2.788 29.990 1.00 82.81 159 LEU A CA 1
ATOM 1257 C C . LEU A 1 159 ? -27.151 -1.572 30.290 1.00 82.81 159 LEU A C 1
ATOM 1259 O O . LEU A 1 159 ? -26.952 -0.902 31.301 1.00 82.81 159 LEU A O 1
ATOM 1263 N N . GLU A 1 160 ? -28.143 -1.291 29.440 1.00 85.62 160 GLU A N 1
ATOM 1264 C CA . GLU A 1 160 ? -29.141 -0.245 29.696 1.00 85.62 160 GLU A CA 1
ATOM 1265 C C . GLU A 1 160 ? -29.964 -0.565 30.953 1.00 85.62 160 GLU A C 1
ATOM 1267 O O . GLU A 1 160 ? -30.057 0.277 31.845 1.00 85.62 160 GLU A O 1
ATOM 1272 N N . ALA A 1 161 ? -30.472 -1.795 31.089 1.00 83.38 161 ALA A N 1
ATOM 1273 C CA . ALA A 1 161 ? -31.231 -2.229 32.263 1.00 83.38 161 ALA A CA 1
ATOM 1274 C C . ALA A 1 161 ? -30.421 -2.118 33.570 1.00 83.38 161 ALA A C 1
ATOM 1276 O O . ALA A 1 161 ? -30.948 -1.655 34.582 1.00 83.38 161 ALA A O 1
ATOM 1277 N N . GLN A 1 162 ? -29.130 -2.468 33.551 1.00 82.88 162 GLN A N 1
ATOM 1278 C CA . GLN A 1 162 ? -28.228 -2.282 34.697 1.00 82.88 162 GLN A CA 1
ATOM 1279 C C . GLN A 1 162 ? -28.022 -0.794 35.028 1.00 82.88 162 GLN A C 1
ATOM 1281 O O . GLN A 1 162 ? -28.096 -0.403 36.191 1.00 82.88 162 GLN A O 1
ATOM 1286 N N . CYS A 1 163 ? -27.844 0.064 34.017 1.00 81.81 163 CYS A N 1
ATOM 1287 C CA . CYS A 1 163 ? -27.663 1.508 34.213 1.00 81.81 163 CYS A CA 1
ATOM 1288 C C . CYS A 1 163 ? -28.886 2.195 34.850 1.00 81.81 163 CYS A C 1
ATOM 1290 O O . CYS A 1 163 ? -28.722 3.185 35.569 1.00 81.81 163 CYS A O 1
ATOM 1292 N N . TYR A 1 164 ? -30.093 1.677 34.597 1.00 83.06 164 TYR A N 1
ATOM 1293 C CA . TYR A 1 164 ? -31.349 2.146 35.196 1.00 83.06 164 TYR A CA 1
ATOM 1294 C C . TYR A 1 164 ? -31.736 1.398 36.485 1.00 83.06 164 TYR A C 1
ATOM 1296 O O . TYR A 1 164 ? -32.829 1.613 37.004 1.00 83.06 164 TYR A O 1
ATOM 1304 N N . GLY A 1 165 ? -30.860 0.535 37.016 1.00 78.88 165 GLY A N 1
ATOM 1305 C CA . GLY A 1 165 ? -31.099 -0.208 38.259 1.00 78.88 165 GLY A CA 1
ATOM 1306 C C . GLY A 1 165 ? -32.175 -1.294 38.153 1.00 78.88 165 GLY A C 1
ATOM 1307 O O . GLY A 1 165 ? -32.685 -1.749 39.171 1.00 78.88 165 GLY A O 1
ATOM 1308 N N . GLN A 1 166 ? -32.538 -1.707 36.937 1.00 77.50 166 GLN A N 1
ATOM 1309 C CA . GLN A 1 166 ? -33.586 -2.699 36.670 1.00 77.50 166 GLN A CA 1
ATOM 1310 C C . GLN A 1 166 ? -33.070 -4.145 36.688 1.00 77.50 166 GLN A C 1
ATOM 1312 O O . GLN A 1 166 ? -33.868 -5.078 36.694 1.00 77.50 166 GLN A O 1
ATOM 1317 N N . ALA A 1 167 ? -31.750 -4.347 36.695 1.00 70.75 167 ALA A N 1
ATOM 1318 C CA . ALA A 1 167 ? -31.129 -5.666 36.730 1.00 70.75 167 ALA A CA 1
ATOM 1319 C C . ALA A 1 167 ? -29.915 -5.673 37.667 1.00 70.75 167 ALA A C 1
ATOM 1321 O O . ALA A 1 167 ? -29.030 -4.828 37.546 1.00 70.75 167 ALA A O 1
ATOM 1322 N N . SER A 1 168 ? -29.863 -6.656 38.570 1.00 60.72 168 SER A N 1
ATOM 1323 C CA . SER A 1 168 ? -28.663 -7.012 39.330 1.00 60.72 168 SER A CA 1
ATOM 1324 C C . SER A 1 168 ? -27.957 -8.139 38.582 1.00 60.72 168 SER A C 1
ATOM 1326 O O . SER A 1 168 ? -28.560 -9.170 38.293 1.00 60.72 168 SER A O 1
ATOM 1328 N N . SER A 1 169 ? -26.704 -7.919 38.205 1.00 62.62 169 SER A N 1
ATOM 1329 C CA . SER A 1 169 ? -25.873 -8.898 37.508 1.00 62.62 169 SER A CA 1
ATOM 1330 C C . SER A 1 169 ? -24.478 -8.862 38.098 1.00 62.62 169 SER A C 1
ATOM 1332 O O . SER A 1 169 ? -24.042 -7.824 38.589 1.00 62.62 169 SER A O 1
ATOM 1334 N N . ASP A 1 170 ? -23.761 -9.975 37.981 1.00 68.31 170 ASP A N 1
ATOM 1335 C CA . ASP A 1 170 ? -22.328 -9.987 38.227 1.00 68.31 170 ASP A CA 1
ATOM 1336 C C . ASP A 1 170 ? -21.623 -9.101 37.176 1.00 68.31 170 ASP A C 1
ATOM 1338 O O . ASP A 1 170 ? -21.700 -9.326 35.957 1.00 68.31 170 ASP A O 1
ATOM 1342 N N . ASP A 1 171 ? -20.994 -8.025 37.647 1.00 65.56 171 ASP A N 1
ATOM 1343 C CA . ASP A 1 171 ? -20.337 -7.008 36.820 1.00 65.56 171 ASP A CA 1
ATOM 1344 C C . ASP A 1 171 ? -19.128 -7.579 36.062 1.00 65.56 171 ASP A C 1
ATOM 1346 O O . ASP A 1 171 ? -18.772 -7.102 34.974 1.00 65.56 171 ASP A O 1
ATOM 1350 N N . ALA A 1 172 ? -18.495 -8.621 36.611 1.00 66.56 172 ALA A N 1
ATOM 1351 C CA . ALA A 1 172 ? -17.326 -9.259 36.017 1.00 66.56 172 ALA A CA 1
ATOM 1352 C C . ALA A 1 172 ? -17.674 -10.003 34.715 1.00 66.56 172 ALA A C 1
ATOM 1354 O O . ALA A 1 172 ? -16.991 -9.827 33.695 1.00 66.56 172 ALA A O 1
ATOM 1355 N N . ASP A 1 173 ? -18.775 -10.756 34.716 1.00 76.94 173 ASP A N 1
ATOM 1356 C CA . ASP A 1 173 ? -19.246 -11.528 33.562 1.00 76.94 173 ASP A CA 1
ATOM 1357 C C . ASP A 1 173 ? -19.745 -10.615 32.438 1.00 76.94 173 ASP A C 1
ATOM 1359 O O . ASP A 1 173 ? -19.403 -10.799 31.261 1.00 76.94 173 ASP A O 1
ATOM 1363 N N . THR A 1 174 ? -20.455 -9.547 32.807 1.00 76.12 174 THR A N 1
ATOM 1364 C CA . THR A 1 174 ? -20.927 -8.524 31.866 1.00 76.12 174 THR A CA 1
ATOM 1365 C C . THR A 1 174 ? -19.742 -7.860 31.152 1.00 76.12 174 THR A C 1
ATOM 1367 O O . THR A 1 174 ? -19.716 -7.734 29.921 1.00 76.12 174 THR A O 1
ATOM 1370 N N . ARG A 1 175 ? -18.686 -7.501 31.894 1.00 79.00 175 ARG A N 1
ATOM 1371 C CA . ARG A 1 175 ? -17.467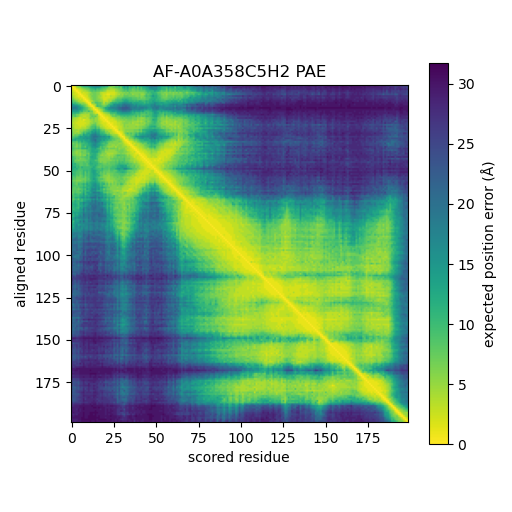 -6.895 31.335 1.00 79.00 175 ARG A CA 1
ATOM 1372 C C . ARG A 1 175 ? -16.717 -7.849 30.406 1.00 79.00 175 ARG A C 1
ATOM 1374 O O . ARG A 1 175 ? -16.248 -7.431 29.340 1.00 79.00 175 ARG A O 1
ATOM 1381 N N . ALA A 1 176 ? -16.598 -9.123 30.779 1.00 80.69 176 ALA A N 1
ATOM 1382 C CA . ALA A 1 176 ? -15.955 -10.141 29.951 1.00 80.69 176 ALA A CA 1
ATOM 1383 C C . ALA A 1 176 ? -16.693 -10.329 28.613 1.00 80.69 176 ALA A C 1
ATOM 1385 O O . ALA A 1 176 ? -16.049 -10.350 27.554 1.00 80.69 176 ALA A O 1
ATOM 1386 N N . ALA A 1 177 ? -18.030 -10.359 28.643 1.00 82.94 177 ALA A N 1
ATOM 1387 C CA . ALA A 1 177 ? -18.875 -10.455 27.456 1.00 82.94 177 ALA A CA 1
ATOM 1388 C C . ALA A 1 177 ? -18.682 -9.254 26.509 1.00 82.94 177 ALA A C 1
ATOM 1390 O O . ALA A 1 177 ? -18.468 -9.441 25.306 1.00 82.94 177 ALA A O 1
ATOM 1391 N N . TRP A 1 178 ? -18.624 -8.027 27.043 1.00 81.75 178 TRP A N 1
ATOM 1392 C CA . TRP A 1 178 ? -18.325 -6.815 26.265 1.00 81.75 178 TRP A CA 1
ATOM 1393 C C . TRP A 1 178 ? -16.931 -6.843 25.626 1.00 81.75 178 TRP A C 1
ATOM 1395 O O . TRP A 1 178 ? -16.767 -6.544 24.436 1.00 81.75 178 TRP A O 1
ATOM 1405 N N . VAL A 1 179 ? -15.903 -7.237 26.385 1.00 83.06 179 VAL A N 1
ATOM 1406 C CA . VAL A 1 179 ? -14.531 -7.351 25.863 1.00 83.06 179 VAL A CA 1
ATOM 1407 C C . VAL A 1 179 ? -14.461 -8.379 24.734 1.00 83.06 179 VAL A C 1
ATOM 1409 O O . VAL A 1 179 ? -13.752 -8.151 23.745 1.00 83.06 179 VAL A O 1
ATOM 1412 N N . LEU A 1 180 ? -15.183 -9.493 24.859 1.00 82.75 180 LEU A N 1
ATOM 1413 C CA . LEU A 1 180 ? -15.224 -10.558 23.863 1.00 82.75 180 LEU A CA 1
ATOM 1414 C C . LEU A 1 180 ? -15.992 -10.127 22.607 1.00 82.75 180 LEU A C 1
ATOM 1416 O O . LEU A 1 180 ? -15.456 -10.277 21.504 1.00 82.75 180 LEU A O 1
ATOM 1420 N N . ALA A 1 181 ? -17.164 -9.505 22.745 1.00 81.56 181 ALA A N 1
ATOM 1421 C CA . ALA A 1 181 ? -17.939 -8.964 21.626 1.00 81.56 181 ALA A CA 1
ATOM 1422 C C . ALA A 1 181 ? -17.115 -7.952 20.806 1.00 81.56 181 ALA A C 1
ATOM 1424 O O . ALA A 1 181 ? -16.944 -8.093 19.590 1.00 81.56 181 ALA A O 1
ATOM 1425 N N . LEU A 1 182 ? -16.460 -7.002 21.480 1.00 79.00 182 LEU A N 1
ATOM 1426 C CA . LEU A 1 182 ? -15.610 -5.995 20.834 1.00 79.00 182 LEU A CA 1
ATOM 1427 C C . LEU A 1 182 ? -14.279 -6.559 20.314 1.00 79.00 182 LEU A C 1
ATOM 1429 O O . LEU A 1 182 ? -13.628 -5.960 19.453 1.00 79.00 182 LEU A O 1
ATOM 1433 N N . SER A 1 183 ? -13.855 -7.738 20.781 1.00 74.62 183 SER A N 1
ATOM 1434 C CA . SER A 1 183 ? -12.715 -8.455 20.200 1.00 74.62 183 SER A CA 1
ATOM 1435 C C . SER A 1 183 ? -13.036 -9.071 18.829 1.00 74.62 183 SER A C 1
ATOM 1437 O O . SER A 1 183 ? -12.134 -9.332 18.030 1.00 74.62 183 SER A O 1
ATOM 1439 N N . ARG A 1 184 ? -14.310 -9.271 18.502 1.00 74.75 184 ARG A N 1
ATOM 1440 C CA . ARG A 1 184 ? -14.714 -9.801 17.194 1.00 74.75 184 ARG A CA 1
ATOM 1441 C C . ARG A 1 184 ? -15.009 -8.692 16.183 1.00 74.75 184 ARG A C 1
ATOM 1443 O O . ARG A 1 184 ? -14.979 -8.953 14.982 1.00 74.75 184 ARG A O 1
ATOM 1450 N N . ALA A 1 185 ? -15.176 -7.452 16.646 1.00 72.06 185 ALA A N 1
ATOM 1451 C CA . ALA A 1 185 ? -15.363 -6.278 15.802 1.00 72.06 185 ALA A CA 1
ATOM 1452 C C . ALA A 1 185 ? -14.138 -6.013 14.901 1.00 72.06 185 ALA A C 1
ATOM 1454 O O . ALA A 1 185 ? -12.998 -5.841 15.366 1.00 72.06 185 ALA A O 1
ATOM 1455 N N . ARG A 1 186 ? -14.380 -5.970 13.589 1.00 68.81 186 ARG A N 1
ATOM 1456 C CA . ARG A 1 186 ? -13.430 -5.539 12.558 1.00 68.81 186 ARG A CA 1
ATOM 1457 C C . ARG A 1 186 ? -14.128 -4.495 11.691 1.00 68.81 186 ARG A C 1
ATOM 1459 O O . ARG A 1 186 ? -15.299 -4.696 11.391 1.00 68.81 186 ARG A O 1
ATOM 1466 N N . PRO A 1 187 ? -13.450 -3.403 11.303 1.00 69.94 187 PRO A N 1
ATOM 1467 C CA . PRO A 1 187 ? -14.054 -2.445 10.397 1.00 69.94 187 PRO A CA 1
ATOM 1468 C C . PRO A 1 187 ? -14.352 -3.141 9.072 1.00 69.94 187 PRO A C 1
ATOM 1470 O O . PRO A 1 187 ? -13.506 -3.896 8.575 1.00 69.94 187 PRO A O 1
ATOM 1473 N N . THR A 1 188 ? -15.518 -2.874 8.490 1.00 71.56 188 THR A N 1
ATOM 1474 C CA . THR A 1 188 ? -15.781 -3.273 7.111 1.00 71.56 188 THR A CA 1
ATOM 1475 C C . THR A 1 188 ? -14.737 -2.551 6.282 1.00 71.56 188 THR A C 1
ATOM 1477 O O . THR A 1 188 ? -14.667 -1.317 6.275 1.00 71.56 188 THR A O 1
ATOM 1480 N N . SER A 1 189 ? -13.852 -3.297 5.626 1.00 59.41 189 SER A N 1
ATOM 1481 C CA . SER A 1 189 ? -13.016 -2.710 4.593 1.00 59.41 189 SER A CA 1
ATOM 1482 C C . SER A 1 189 ? -13.989 -2.197 3.543 1.00 59.41 189 SER A C 1
ATOM 1484 O O . SER A 1 189 ? -14.514 -3.004 2.781 1.00 59.41 189 SER A O 1
ATOM 1486 N N . ILE A 1 190 ? -14.305 -0.895 3.581 1.00 49.28 190 ILE A N 1
ATOM 1487 C CA . ILE A 1 190 ? -15.108 -0.233 2.554 1.00 49.28 190 ILE A CA 1
ATOM 1488 C C . ILE A 1 190 ? -14.471 -0.644 1.237 1.00 49.28 190 ILE A C 1
ATOM 1490 O O . ILE A 1 190 ? -13.341 -0.251 0.930 1.00 49.28 190 ILE A O 1
ATOM 1494 N N . ASN A 1 191 ? -15.162 -1.543 0.549 1.00 41.59 19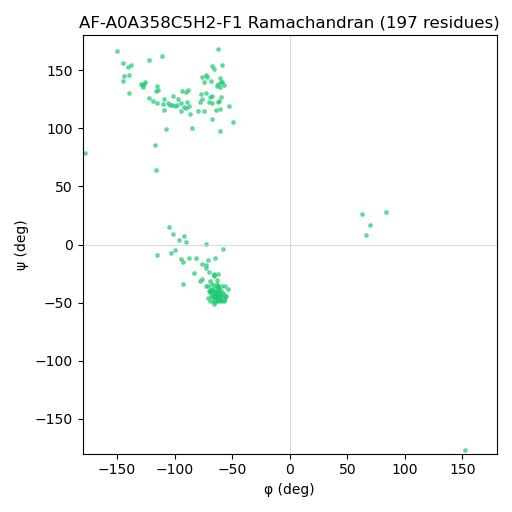1 ASN A N 1
ATOM 1495 C CA . ASN A 1 191 ? -14.760 -2.063 -0.731 1.00 41.59 191 ASN A CA 1
ATOM 1496 C C . ASN A 1 191 ? -14.881 -0.850 -1.651 1.00 41.59 191 ASN A C 1
ATOM 1498 O O . ASN A 1 191 ? -15.983 -0.367 -1.904 1.00 41.59 191 ASN A O 1
ATOM 1502 N N . LEU A 1 192 ? -13.746 -0.293 -2.076 1.00 45.84 192 LEU A N 1
ATOM 1503 C CA . LEU A 1 192 ? -13.667 0.922 -2.898 1.00 45.84 192 LEU A CA 1
ATOM 1504 C C . LEU A 1 192 ? -14.433 0.806 -4.234 1.00 45.84 192 LEU A C 1
ATOM 1506 O O . LEU A 1 192 ? -14.553 1.793 -4.950 1.00 45.84 192 LEU A O 1
ATOM 1510 N N . LYS A 1 193 ? -15.011 -0.361 -4.546 1.00 42.03 193 LYS A N 1
ATOM 1511 C CA . LYS A 1 193 ? -15.857 -0.610 -5.716 1.00 42.03 193 LYS A CA 1
ATOM 1512 C C . LYS A 1 193 ? -17.242 0.051 -5.689 1.00 42.03 193 LYS A C 1
ATOM 1514 O O . LYS A 1 193 ? -17.863 0.115 -6.737 1.00 42.03 193 LYS A O 1
ATOM 1519 N N . GLN A 1 194 ? -17.740 0.573 -4.564 1.00 41.84 194 GLN A N 1
ATOM 1520 C CA . GLN A 1 194 ? -19.090 1.175 -4.529 1.00 41.84 194 GLN A CA 1
ATOM 1521 C C . GLN A 1 194 ? -19.157 2.679 -4.846 1.00 41.84 194 GLN A C 1
ATOM 1523 O O . GLN A 1 194 ? -20.243 3.250 -4.820 1.00 41.84 194 GLN A O 1
ATOM 1528 N N . ARG A 1 195 ? -18.038 3.340 -5.178 1.00 39.25 195 ARG A N 1
ATOM 1529 C CA . ARG A 1 195 ? -18.038 4.786 -5.479 1.00 39.25 195 ARG A CA 1
ATOM 1530 C C . ARG A 1 195 ? -18.131 5.144 -6.970 1.00 39.25 195 ARG A C 1
ATOM 1532 O O . ARG A 1 195 ? -18.083 6.326 -7.274 1.00 39.25 195 ARG A O 1
ATOM 1539 N N . SER A 1 196 ? -18.288 4.173 -7.878 1.00 39.44 196 SER A N 1
ATOM 1540 C CA . SER A 1 196 ? -18.410 4.432 -9.327 1.00 39.44 196 SER A CA 1
ATOM 1541 C C . SER A 1 196 ? -19.843 4.380 -9.873 1.00 39.44 196 SER A C 1
ATOM 1543 O O . SER A 1 196 ? -20.020 4.403 -11.083 1.00 39.44 196 SER A O 1
ATOM 1545 N N . VAL A 1 197 ? -20.869 4.299 -9.019 1.00 42.75 197 VAL A N 1
ATOM 1546 C CA . VAL A 1 197 ? -22.277 4.372 -9.451 1.00 42.75 197 VAL A CA 1
ATOM 1547 C C . VAL A 1 197 ? -22.913 5.612 -8.835 1.00 42.75 197 VAL A C 1
ATOM 1549 O O . VAL A 1 197 ? -23.751 5.521 -7.944 1.00 42.75 197 VAL A O 1
ATOM 1552 N N . ARG A 1 198 ? -22.404 6.782 -9.226 1.00 43.56 198 ARG A N 1
ATOM 1553 C CA . ARG A 1 198 ? -23.084 8.088 -9.175 1.00 43.56 198 ARG A CA 1
ATOM 1554 C C . ARG A 1 198 ? -22.154 9.145 -9.772 1.00 43.56 198 ARG A C 1
ATOM 1556 O O . ARG A 1 198 ? -21.488 9.885 -9.053 1.00 43.56 198 ARG A O 1
ATOM 1563 N N . SER A 1 199 ? -22.111 9.163 -11.096 1.00 38.03 199 SER A N 1
ATOM 1564 C CA . SER A 1 199 ? -21.878 10.352 -11.916 1.00 38.03 199 SER A CA 1
ATOM 1565 C C . SER A 1 199 ? -22.623 10.139 -13.217 1.00 38.03 199 SER A C 1
ATOM 1567 O O . SER A 1 199 ? -22.321 9.099 -13.848 1.00 38.03 199 SER A O 1
#

Secondary structure (DSSP, 8-state):
-PPPEEEEEPPSSTT----EEEEE------SSEEEEPPPEEEEEEETTTTEEEEEEE---EEEE--HHHHHHHHHHHHHHHHHHHHHHHHHHHHHHHHHHHHHHHHHHHHH--SHHHHHHHHHH--SS-PPPPSSHHHHHHHHHHHHSSPPPHHHHHHHHHHHTT-----HHHHHHHHHHHHHH-------GGGGSS--

Nearest PDB structures (foldseek):
  4rqw-assembly3_A  TM=4.025E-01  e=5.391E+00  Arabidopsis thaliana
  5mnt-assembly3_C  TM=2.681E-01  e=1.199E+00  Qubevirus durum
  7tcd-assembly1_A  TM=3.063E-01  e=1.525E+00  synthetic construct

Mean predicted aligned error: 15.42 Å

Radius of gyration: 41.32 Å; Cα contacts (8 Å, |Δi|>4): 191; chains: 1; bounding box: 94×25×98 Å